Protein AF-A0A3R6K8B6-F1 (afdb_monomer_lite)

Secondary structure (DSSP, 8-state):
-HHHHHHHHTT--TTT----HHHHHTGGGSTTHHHHHHHHHHHHHHTTS-HHHHHHHHHT--SSP-HHHHHHHHHHHHHHHHH-GGGGS-EEEEEE-HHHHT-HHHHTSHHHHHHHTTPEEEEPPHHHHHHHHHHHTT----HHHHHHHHHHHHHTHHHH-----HHHHHHHHHHH-TT--STTHHHHHHHHT---TTEEEEEEEEETTS-HHHHHHHHTSPPSS-EEEEEE-SSSHHHHHHHHHHHHHHHHHHHTT-

Radius of gyration: 17.79 Å; chains: 1; bounding box: 45×42×46 Å

pLDDT: mean 83.81, std 13.08, range [42.38, 98.25]

Foldseek 3Di:
DQLLVLCVVQVHDPVLSDPDPVSLLCLQVDPCSVQSLLSLLVVLLLLQDDPVVSVVLSVPDDPDDDLVNSVVSSLVSLVVVVPDPLLPFQAEEEEADPVQQPDCQQVVVLQVLCVVLRHHYRYDRPLLQSVLQNVLVVHDDPPVSLVSVVVSCVSCCLFFHDDDRSVVLSVVLCVVCVPDHDHSLSVLLVVQQDARNSYQEYEYEYEPPPDVVSVVSSVVHDRPHHYYYAYGDDPVPVVSVVVSNVSSVVSSVVVVVD

Sequence (258 aa):
MVIRALLKQSGADPAQVSLYTPFTEHLFQMEDWQQIWQLIMLGDALLCMEENEQKPAIENITFPLTWEKTKSLLKAWHETWNGNSLKKQKRVFLFGSAMVLNSNDLNRNMADAVRKHGFLPVPMMLSEYLWFWVRESQKEIPQEATKQLTWFRETYRDIWGEKETLEEAFAGLQKAYPEVVGGNIRYLCSLAANVIPGGAGNMLLLPTYANAGSVIEMMKHDSPVPFLHFQAEGNGEADEVERREIWLNLLEKGCCKE

Structure (mmCIF, N/CA/C/O backbone):
data_AF-A0A3R6K8B6-F1
#
_entry.id   AF-A0A3R6K8B6-F1
#
loop_
_atom_site.group_PDB
_atom_site.id
_atom_site.type_symbol
_atom_site.label_atom_id
_atom_site.label_alt_id
_atom_site.label_comp_id
_atom_site.label_asym_id
_atom_site.label_entity_id
_atom_site.label_seq_id
_atom_site.pdbx_PDB_ins_code
_atom_site.Cartn_x
_atom_site.Cartn_y
_atom_site.Cartn_z
_atom_site.occupancy
_atom_site.B_iso_or_equiv
_atom_site.auth_seq_id
_atom_site.auth_comp_id
_atom_site.auth_asym_id
_atom_site.auth_atom_id
_atom_site.pdbx_PDB_model_num
ATOM 1 N N . MET A 1 1 ? -11.307 -2.774 -3.848 1.00 51.81 1 MET A N 1
ATOM 2 C CA . MET A 1 1 ? -12.536 -3.582 -3.609 1.00 51.81 1 MET A CA 1
ATOM 3 C C . MET A 1 1 ? -12.742 -3.936 -2.126 1.00 51.81 1 MET A C 1
ATOM 5 O O . MET A 1 1 ? -13.846 -3.746 -1.632 1.00 51.81 1 MET A O 1
ATOM 9 N N . VAL A 1 2 ? -11.693 -4.346 -1.396 1.00 53.25 2 VAL A N 1
ATOM 10 C CA . VAL A 1 2 ? -11.746 -4.751 0.030 1.00 53.25 2 VAL A CA 1
ATOM 11 C C . VAL A 1 2 ? -12.186 -3.629 0.985 1.00 53.25 2 VAL A C 1
ATOM 13 O O . VAL A 1 2 ? -13.145 -3.806 1.725 1.00 53.25 2 VAL A O 1
ATOM 16 N N . ILE A 1 3 ? -11.585 -2.436 0.916 1.00 54.94 3 ILE A N 1
ATOM 17 C CA . ILE A 1 3 ? -11.909 -1.323 1.836 1.00 54.94 3 ILE A CA 1
ATOM 18 C C . ILE A 1 3 ? -13.365 -0.852 1.689 1.00 54.94 3 ILE A C 1
ATOM 20 O O . ILE A 1 3 ? -14.050 -0.629 2.679 1.00 54.94 3 ILE A O 1
ATOM 24 N N . ARG A 1 4 ? -13.887 -0.777 0.456 1.00 57.12 4 ARG A N 1
ATOM 25 C CA . ARG A 1 4 ? -15.307 -0.458 0.215 1.00 57.12 4 ARG A CA 1
ATOM 26 C C . ARG A 1 4 ? -16.245 -1.542 0.752 1.00 57.12 4 ARG A C 1
ATOM 28 O O . ARG A 1 4 ? -17.316 -1.213 1.249 1.00 57.12 4 ARG A O 1
ATOM 35 N N . ALA A 1 5 ? -15.860 -2.817 0.652 1.00 58.09 5 ALA A N 1
ATOM 36 C CA . ALA A 1 5 ? -16.641 -3.920 1.207 1.00 58.09 5 ALA A CA 1
ATOM 37 C C . ALA A 1 5 ? -16.677 -3.864 2.742 1.00 58.09 5 ALA A C 1
ATOM 39 O O . ALA A 1 5 ? -17.748 -3.999 3.327 1.00 58.09 5 ALA A O 1
ATOM 40 N N . LEU A 1 6 ? -15.536 -3.573 3.370 1.00 59.97 6 LEU A N 1
ATOM 41 C CA . LEU A 1 6 ? -15.422 -3.401 4.816 1.00 59.97 6 LEU A CA 1
ATOM 42 C C . LEU A 1 6 ? -16.241 -2.209 5.335 1.00 59.97 6 LEU A C 1
ATOM 44 O O . LEU A 1 6 ? -16.983 -2.353 6.301 1.00 59.97 6 LEU A O 1
ATOM 48 N N . LEU A 1 7 ? -16.175 -1.061 4.654 1.00 62.94 7 LEU A N 1
ATOM 49 C CA . LEU A 1 7 ? -16.979 0.122 4.992 1.00 62.94 7 LEU A CA 1
ATOM 50 C C . LEU A 1 7 ? -18.485 -0.128 4.814 1.00 62.94 7 LEU A C 1
ATOM 52 O O . LEU A 1 7 ? -19.302 0.327 5.610 1.00 62.94 7 LEU A O 1
ATOM 56 N N . LYS A 1 8 ? -18.877 -0.900 3.794 1.00 63.88 8 LYS A N 1
ATOM 57 C CA . LYS A 1 8 ? -20.279 -1.295 3.603 1.00 63.88 8 LYS A CA 1
ATOM 58 C C . LYS A 1 8 ? -20.765 -2.229 4.718 1.00 63.88 8 LYS A C 1
ATOM 60 O O . LYS A 1 8 ? -21.909 -2.118 5.145 1.00 63.88 8 LYS A O 1
ATOM 65 N N . GLN A 1 9 ? -19.912 -3.140 5.189 1.00 62.97 9 GLN A N 1
ATOM 66 C CA . GLN A 1 9 ? -20.229 -4.044 6.300 1.00 62.97 9 GLN A CA 1
ATOM 67 C C . GLN A 1 9 ? -20.326 -3.322 7.648 1.00 62.97 9 GLN A C 1
ATOM 69 O O . GLN A 1 9 ? -21.131 -3.727 8.483 1.00 62.97 9 GLN A O 1
ATOM 74 N N . SER A 1 10 ? -19.573 -2.237 7.852 1.00 61.31 10 SER A N 1
ATOM 75 C CA . SER A 1 10 ? -19.651 -1.426 9.073 1.00 61.31 10 SER A CA 1
ATOM 76 C C . SER A 1 10 ? -20.888 -0.520 9.142 1.00 61.31 10 SER A C 1
ATOM 78 O O . SER A 1 10 ? -21.066 0.178 10.135 1.00 61.31 10 SER A O 1
ATOM 80 N N . GLY A 1 11 ? -21.736 -0.510 8.105 1.00 59.41 11 GLY A N 1
ATOM 81 C CA . GLY A 1 11 ? -22.936 0.326 8.039 1.00 59.41 11 GLY A CA 1
ATOM 82 C C . GLY A 1 11 ? -22.674 1.788 7.666 1.00 59.41 11 GLY A C 1
ATOM 83 O O . GLY A 1 11 ? -23.555 2.617 7.881 1.00 59.41 11 GLY A O 1
ATOM 84 N N . ALA A 1 12 ? -21.496 2.114 7.116 1.00 59.25 12 ALA A N 1
ATOM 85 C CA . ALA A 1 12 ? -21.200 3.468 6.653 1.00 59.25 12 ALA A CA 1
ATOM 86 C C . ALA A 1 12 ? -22.126 3.863 5.486 1.00 59.25 12 ALA A C 1
ATOM 88 O O . ALA A 1 12 ? -22.411 3.045 4.603 1.00 59.25 12 ALA A O 1
ATOM 89 N N . ASP A 1 13 ? -22.596 5.116 5.479 1.00 57.16 13 ASP A N 1
ATOM 90 C CA . ASP A 1 13 ? -23.517 5.628 4.459 1.00 57.16 13 ASP A CA 1
ATOM 91 C C . ASP A 1 13 ? -22.882 5.504 3.059 1.00 57.16 13 ASP A C 1
ATOM 93 O O . ASP A 1 13 ? -21.814 6.073 2.823 1.00 57.16 13 ASP A O 1
ATOM 97 N N . PRO A 1 14 ? -23.512 4.813 2.091 1.00 51.09 14 PRO A N 1
ATOM 98 C CA . PRO A 1 14 ? -23.013 4.711 0.720 1.00 51.09 14 PRO A CA 1
ATOM 99 C C . PRO A 1 14 ? -22.648 6.057 0.068 1.00 51.09 14 PRO A C 1
ATOM 101 O O . PRO A 1 14 ? -21.740 6.092 -0.765 1.00 51.09 14 PRO A O 1
ATOM 104 N N . ALA A 1 15 ? -23.309 7.158 0.451 1.00 50.66 15 ALA A N 1
ATOM 105 C CA . ALA A 1 15 ? -22.984 8.511 -0.007 1.00 50.66 15 ALA A CA 1
ATOM 106 C C . ALA A 1 15 ? -21.658 9.045 0.576 1.00 50.66 15 ALA A C 1
ATOM 108 O O . ALA A 1 15 ? -20.972 9.832 -0.075 1.00 50.66 15 ALA A O 1
ATOM 109 N N . GLN A 1 16 ? -21.263 8.576 1.761 1.00 47.16 16 GLN A N 1
ATOM 110 C CA . GLN A 1 16 ? -19.979 8.856 2.414 1.00 47.16 16 GLN A CA 1
ATOM 111 C C . GLN A 1 16 ? -18.869 7.886 1.964 1.00 47.16 16 GLN A C 1
ATOM 113 O O . GLN A 1 16 ? -17.694 8.226 1.987 1.00 47.16 16 GLN A O 1
ATOM 118 N N . VAL A 1 17 ? -19.215 6.691 1.468 1.00 48.38 17 VAL A N 1
ATOM 119 C CA . VAL A 1 17 ? -18.266 5.618 1.079 1.00 48.38 17 VAL A CA 1
ATOM 120 C C . VAL A 1 17 ? -17.666 5.815 -0.328 1.00 48.38 17 VAL A C 1
ATOM 122 O O . VAL A 1 17 ? -17.076 4.915 -0.939 1.00 48.38 17 VAL A O 1
ATOM 125 N N . SER A 1 18 ? -17.746 7.030 -0.860 1.00 49.25 18 SER A N 1
ATOM 126 C CA . SER A 1 18 ? -17.024 7.396 -2.069 1.00 49.25 18 SER A CA 1
ATOM 127 C C . SER A 1 18 ? -15.689 8.024 -1.678 1.00 49.25 18 SER A C 1
ATOM 129 O O . SER A 1 18 ? -15.651 9.165 -1.231 1.00 49.25 18 SER A O 1
ATOM 131 N N . LEU A 1 19 ? -14.587 7.281 -1.847 1.00 50.47 19 LEU A N 1
ATOM 132 C CA . LEU A 1 19 ? -13.206 7.783 -1.734 1.00 50.47 19 LEU A CA 1
ATOM 133 C C . LEU A 1 19 ? -12.929 8.838 -2.831 1.00 50.47 19 LEU A C 1
ATOM 135 O O . LEU A 1 19 ? -12.178 8.587 -3.770 1.00 50.47 19 LEU A O 1
ATOM 139 N N . TYR A 1 20 ? -13.593 9.990 -2.754 1.00 50.19 20 TYR A N 1
ATOM 140 C CA . TYR A 1 20 ? -13.286 11.200 -3.506 1.00 50.19 20 TYR A CA 1
ATOM 141 C C . TYR A 1 20 ? -12.414 12.105 -2.633 1.00 50.19 20 TYR A C 1
ATOM 143 O O . TYR A 1 20 ? -12.539 12.122 -1.411 1.00 50.19 20 TYR A O 1
ATOM 151 N N . THR A 1 21 ? -11.543 12.879 -3.272 1.00 51.94 21 THR A N 1
ATOM 152 C CA . THR A 1 21 ? -10.531 13.758 -2.662 1.00 51.94 21 THR A CA 1
ATOM 153 C C . THR A 1 21 ? -11.017 14.626 -1.489 1.00 51.94 21 THR A C 1
ATOM 155 O O . THR A 1 21 ? -10.291 14.712 -0.498 1.00 51.94 21 THR A O 1
ATOM 158 N N . PRO A 1 22 ? -12.236 15.214 -1.505 1.00 51.38 22 PRO A N 1
ATOM 159 C CA . PRO A 1 22 ? -12.733 15.962 -0.353 1.00 51.38 22 PRO A CA 1
ATOM 160 C C . PRO A 1 22 ? -12.916 15.081 0.886 1.00 51.38 22 PRO A C 1
ATOM 162 O O . PRO A 1 22 ? -12.668 15.529 1.994 1.00 51.38 22 PRO A O 1
ATOM 165 N N . PHE A 1 23 ? -13.313 13.820 0.731 1.00 59.41 23 PHE A N 1
ATOM 166 C CA . PHE A 1 23 ? -13.568 12.927 1.859 1.00 59.41 23 PHE A CA 1
ATOM 167 C C . PHE A 1 23 ? -12.272 12.521 2.571 1.00 59.41 23 PHE A C 1
ATOM 169 O O . PHE A 1 23 ? -12.185 12.558 3.795 1.00 59.41 23 PHE A O 1
ATOM 176 N N . THR A 1 24 ? -11.225 12.203 1.808 1.00 69.50 24 THR A N 1
ATOM 177 C CA . THR A 1 24 ? -9.944 11.736 2.359 1.00 69.50 24 THR A CA 1
ATOM 178 C C . THR A 1 24 ? -9.199 12.807 3.149 1.00 69.50 24 THR A C 1
ATOM 180 O O . THR A 1 24 ? -8.511 12.483 4.110 1.00 69.50 24 THR A O 1
ATOM 183 N N . GLU A 1 25 ? -9.358 14.085 2.796 1.00 74.06 25 GLU A N 1
ATOM 184 C CA . GLU A 1 25 ? -8.759 15.181 3.563 1.00 74.06 25 GLU A CA 1
ATOM 185 C C . GLU A 1 25 ? -9.469 15.468 4.885 1.00 74.06 25 GLU A C 1
ATOM 187 O O . GLU A 1 25 ? -8.848 15.972 5.816 1.00 74.06 25 GLU A O 1
ATOM 192 N N . HIS A 1 26 ? -10.775 15.213 4.953 1.00 81.31 26 HIS A N 1
ATOM 193 C CA . HIS A 1 26 ? -11.583 15.458 6.148 1.00 81.31 26 HIS A CA 1
ATOM 194 C C . HIS A 1 26 ? -11.783 14.184 6.976 1.00 81.31 26 HIS A C 1
ATOM 196 O O . HIS A 1 26 ? -12.569 14.203 7.917 1.00 81.31 26 HIS A O 1
ATOM 202 N N . LEU A 1 27 ? -11.052 13.105 6.665 1.00 85.62 27 LEU A N 1
ATOM 203 C CA . LEU A 1 27 ? -11.165 11.803 7.324 1.00 85.62 27 LEU A CA 1
ATOM 204 C C . LEU A 1 27 ? -11.224 11.930 8.851 1.00 85.62 27 LEU A C 1
ATOM 206 O O . LEU A 1 27 ? -12.128 11.394 9.478 1.00 85.62 27 LEU A O 1
ATOM 210 N N . PHE A 1 28 ? -10.292 12.675 9.448 1.00 89.56 28 PHE A N 1
ATOM 211 C CA . PHE A 1 28 ? -10.202 12.808 10.905 1.00 89.56 28 PHE A CA 1
ATOM 212 C C . PHE A 1 28 ? -11.183 13.810 11.527 1.00 89.56 28 PHE A C 1
ATOM 214 O O . PHE A 1 28 ? -11.213 13.953 12.746 1.00 89.56 28 PHE A O 1
ATOM 221 N N . GLN A 1 29 ? -11.980 14.500 10.712 1.00 86.69 29 GLN A N 1
ATOM 222 C CA . GLN A 1 29 ? -13.046 15.394 11.174 1.00 86.69 29 GLN A CA 1
ATOM 223 C C . GLN A 1 29 ? -14.406 14.686 11.243 1.00 86.69 29 GLN A C 1
ATOM 225 O O . GLN A 1 29 ? -15.371 15.258 11.743 1.00 86.69 29 GLN A O 1
ATOM 230 N N . MET A 1 30 ? -14.495 13.457 10.733 1.00 85.25 30 MET A N 1
ATOM 231 C CA . MET A 1 30 ? -15.714 12.654 10.760 1.00 85.25 30 MET A CA 1
ATOM 232 C C . MET A 1 30 ? -15.985 12.088 12.153 1.00 85.25 30 MET A C 1
ATOM 234 O O . MET A 1 30 ? -15.052 11.752 12.878 1.00 85.25 30 MET A O 1
ATOM 238 N N . GLU A 1 31 ? -17.255 11.908 12.517 1.00 85.69 31 GLU A N 1
ATOM 239 C CA . GLU A 1 31 ? -17.627 11.336 13.822 1.00 85.69 31 GLU A CA 1
ATOM 240 C C . GLU A 1 31 ? -17.109 9.899 14.007 1.00 85.69 31 GLU A C 1
ATOM 242 O O . GLU A 1 31 ? -16.676 9.519 15.094 1.00 85.69 31 GLU A O 1
ATOM 247 N N . ASP A 1 32 ? -17.093 9.106 12.936 1.00 86.50 32 ASP A N 1
ATOM 248 C CA . ASP A 1 32 ? -16.696 7.698 12.914 1.00 86.50 32 ASP A CA 1
ATOM 249 C C . ASP A 1 32 ? -15.264 7.473 12.397 1.00 86.50 32 ASP A C 1
ATOM 251 O O . ASP A 1 32 ? -14.890 6.340 12.069 1.00 86.50 32 ASP A O 1
ATOM 255 N N . TRP A 1 33 ? -14.420 8.516 12.382 1.00 90.25 33 TRP A N 1
ATOM 256 C CA . TRP A 1 33 ? -13.065 8.455 11.816 1.00 90.25 33 TRP A CA 1
ATOM 257 C C . TRP A 1 33 ? -12.239 7.281 12.349 1.00 90.25 33 TRP A C 1
ATOM 259 O O . TRP A 1 33 ? -11.466 6.683 11.606 1.00 90.25 33 TRP A O 1
ATOM 269 N N . GLN A 1 34 ? -12.409 6.912 13.626 1.00 93.50 34 GLN A N 1
ATOM 270 C CA . GLN A 1 34 ? -11.683 5.798 14.239 1.00 93.50 34 GLN A CA 1
ATOM 271 C C . GLN A 1 34 ? -12.023 4.456 13.589 1.00 93.50 34 GLN A C 1
ATOM 273 O O . GLN A 1 34 ? -11.128 3.628 13.424 1.00 93.50 34 GLN A O 1
ATOM 278 N N . GLN A 1 35 ? -13.293 4.231 13.233 1.00 92.06 35 GLN A N 1
ATOM 279 C CA . GLN A 1 35 ? -13.718 3.012 12.541 1.00 92.06 35 GLN A CA 1
ATOM 280 C C . GLN A 1 35 ? -13.095 2.968 11.149 1.00 92.06 35 GLN A C 1
ATOM 282 O O . GLN A 1 35 ? -12.468 1.976 10.788 1.00 92.06 35 GLN A O 1
ATOM 287 N N . ILE A 1 36 ? -13.210 4.067 10.399 1.00 90.31 36 ILE A N 1
ATOM 288 C CA . ILE A 1 36 ? -12.692 4.172 9.031 1.00 90.31 36 ILE A CA 1
ATOM 289 C C . ILE A 1 36 ? -11.167 4.001 9.022 1.00 90.31 36 ILE A C 1
ATOM 291 O O . ILE A 1 36 ? -10.635 3.226 8.231 1.00 90.31 36 ILE A O 1
ATOM 295 N N . TRP A 1 37 ? -10.458 4.664 9.937 1.00 94.38 37 TRP A N 1
ATOM 296 C CA . TRP A 1 37 ? -9.002 4.589 10.059 1.00 94.38 37 TRP A CA 1
ATOM 297 C C . TRP A 1 37 ? -8.507 3.175 10.366 1.00 94.38 37 TRP A C 1
ATOM 299 O O . TRP A 1 37 ? -7.586 2.675 9.719 1.00 94.38 37 TRP A O 1
ATOM 309 N N . GLN A 1 38 ? -9.161 2.492 11.306 1.00 95.25 38 GLN A N 1
ATOM 310 C CA . GLN A 1 38 ? -8.846 1.104 11.636 1.00 95.25 38 GLN A CA 1
ATOM 311 C C . GLN A 1 38 ? -9.154 0.156 10.473 1.00 95.25 38 GLN A C 1
ATOM 313 O O . GLN A 1 38 ? -8.356 -0.734 10.186 1.00 95.25 38 GLN A O 1
ATOM 318 N N . LEU A 1 39 ? -10.252 0.381 9.748 1.00 92.94 39 LEU A N 1
ATOM 319 C CA . LEU A 1 39 ? -10.589 -0.373 8.541 1.00 92.94 39 LEU A CA 1
ATOM 320 C C . LEU A 1 39 ? -9.574 -0.188 7.413 1.00 92.94 39 LEU A C 1
ATOM 322 O O . LEU A 1 39 ? -9.293 -1.147 6.697 1.00 92.94 39 LEU A O 1
A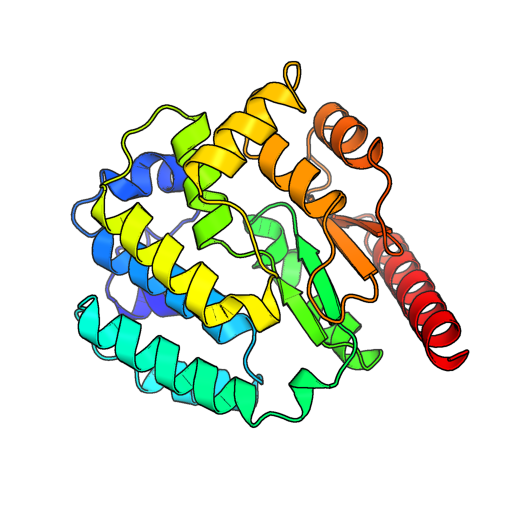TOM 326 N N . ILE A 1 40 ? -9.009 1.010 7.258 1.00 92.38 40 ILE A N 1
ATOM 327 C CA . ILE A 1 40 ? -7.946 1.263 6.280 1.00 92.38 40 ILE A CA 1
ATOM 328 C C . ILE A 1 40 ? -6.703 0.433 6.624 1.00 92.38 40 ILE A C 1
ATOM 330 O O . ILE A 1 40 ? -6.191 -0.252 5.745 1.00 92.38 40 ILE A O 1
ATOM 334 N N . MET A 1 41 ? -6.264 0.417 7.890 1.00 95.81 41 MET A N 1
ATOM 335 C CA . MET A 1 41 ? -5.114 -0.403 8.314 1.00 95.81 41 MET A CA 1
ATOM 336 C C . MET A 1 41 ? -5.376 -1.909 8.160 1.00 95.81 41 MET A C 1
ATOM 338 O O . MET A 1 41 ? -4.496 -2.645 7.718 1.00 95.81 41 MET A O 1
ATOM 342 N N . LEU A 1 42 ? -6.592 -2.379 8.471 1.00 95.44 42 LEU A N 1
ATOM 343 C CA . LEU A 1 42 ? -6.985 -3.766 8.196 1.00 95.44 42 LEU A CA 1
ATOM 344 C C . LEU A 1 42 ? -6.954 -4.059 6.689 1.00 95.44 42 LEU A C 1
ATOM 346 O O . LEU A 1 42 ? -6.480 -5.114 6.282 1.00 95.44 42 LEU A O 1
ATOM 350 N N . GLY A 1 43 ? -7.410 -3.120 5.859 1.00 92.31 43 GLY A N 1
ATOM 351 C CA . GLY A 1 43 ? -7.327 -3.214 4.404 1.00 92.31 43 GLY A CA 1
ATOM 352 C C . GLY A 1 43 ? -5.889 -3.324 3.897 1.00 92.31 43 GLY A C 1
ATOM 353 O O . GLY A 1 43 ? -5.614 -4.197 3.079 1.00 92.31 43 GLY A O 1
ATOM 354 N N . ASP A 1 44 ? -4.979 -2.491 4.409 1.00 93.50 44 ASP A N 1
ATOM 355 C CA . ASP A 1 44 ? -3.553 -2.536 4.061 1.00 93.50 44 ASP A CA 1
ATOM 356 C C . ASP A 1 44 ? -2.945 -3.910 4.382 1.00 93.50 44 ASP A C 1
ATOM 358 O O . ASP A 1 44 ? -2.272 -4.497 3.537 1.00 93.50 44 ASP A O 1
ATOM 362 N N . ALA A 1 45 ? -3.232 -4.462 5.565 1.00 93.50 45 ALA A N 1
ATOM 363 C CA . ALA A 1 45 ? -2.756 -5.788 5.958 1.00 93.50 45 ALA A CA 1
ATOM 364 C C . ALA A 1 45 ? -3.365 -6.923 5.117 1.00 93.50 45 ALA A C 1
ATOM 366 O O . ALA A 1 45 ? -2.645 -7.827 4.692 1.00 93.50 45 ALA A O 1
ATOM 367 N N . LEU A 1 46 ? -4.674 -6.869 4.837 1.00 90.88 46 LEU A N 1
ATOM 368 C CA . LEU A 1 46 ? -5.374 -7.880 4.034 1.00 90.88 46 LEU A CA 1
ATOM 369 C C . LEU A 1 46 ? -4.797 -8.000 2.625 1.00 90.88 46 LEU A C 1
ATOM 371 O O . LEU A 1 46 ? -4.697 -9.106 2.101 1.00 90.88 46 LEU A O 1
ATOM 375 N N . LEU A 1 47 ? -4.395 -6.885 2.010 1.00 86.44 47 LEU A N 1
ATOM 376 C CA . LEU A 1 47 ? -3.835 -6.895 0.657 1.00 86.44 47 LEU A CA 1
ATOM 377 C C . LEU A 1 47 ? -2.484 -7.623 0.558 1.00 86.44 47 LEU A C 1
ATOM 379 O O . LEU A 1 47 ? -2.071 -7.971 -0.548 1.00 86.44 47 LEU A O 1
ATOM 383 N N . CYS A 1 48 ? -1.818 -7.879 1.686 1.00 80.88 48 CYS A N 1
ATOM 384 C CA . CYS A 1 48 ? -0.592 -8.675 1.758 1.00 80.88 48 CYS A CA 1
ATOM 385 C C . CYS A 1 48 ? -0.842 -10.169 2.014 1.00 80.88 48 CYS A C 1
ATOM 387 O O . CYS A 1 48 ? 0.099 -10.958 1.943 1.00 80.88 48 CYS A O 1
ATOM 389 N N . MET A 1 49 ? -2.080 -10.559 2.323 1.00 84.56 49 MET A N 1
ATOM 390 C CA . MET A 1 49 ? -2.461 -11.954 2.549 1.00 84.56 49 MET A CA 1
ATOM 391 C C . MET A 1 49 ? -2.791 -12.664 1.234 1.00 84.56 49 MET A C 1
ATOM 393 O O . MET A 1 49 ? -3.161 -12.027 0.239 1.00 84.56 49 MET A O 1
ATOM 397 N N . GLU A 1 50 ? -2.719 -13.995 1.249 1.00 81.94 50 GLU A N 1
ATOM 398 C CA . GLU A 1 50 ? -3.175 -14.817 0.128 1.00 81.94 50 GLU A CA 1
ATOM 399 C C . GLU A 1 50 ? -4.679 -14.634 -0.110 1.00 81.94 50 GLU A C 1
ATOM 401 O O . GLU A 1 50 ? -5.467 -14.447 0.820 1.00 81.94 50 GLU A O 1
ATOM 406 N N . GLU A 1 51 ? -5.108 -14.713 -1.369 1.00 79.25 51 GLU A N 1
ATOM 407 C CA . GLU A 1 51 ? -6.504 -14.448 -1.747 1.00 79.25 51 GLU A CA 1
ATOM 408 C C . GLU A 1 51 ? -7.497 -15.398 -1.049 1.00 79.25 51 GLU A C 1
ATOM 410 O O . GLU A 1 51 ? -8.580 -14.984 -0.626 1.00 79.25 51 GLU A O 1
ATOM 415 N N . ASN A 1 52 ? -7.108 -16.661 -0.852 1.00 83.44 52 ASN A N 1
ATOM 416 C CA . ASN A 1 52 ? -7.910 -17.652 -0.132 1.00 83.44 52 ASN A CA 1
ATOM 417 C C . ASN A 1 52 ? -8.006 -17.381 1.384 1.00 83.44 52 ASN A C 1
ATOM 419 O O . ASN A 1 52 ? -8.937 -17.875 2.021 1.00 83.44 52 ASN A O 1
ATOM 423 N N . GLU A 1 53 ? -7.093 -16.593 1.956 1.00 85.50 53 GLU A N 1
ATOM 424 C CA . GLU A 1 53 ? -7.088 -16.205 3.373 1.00 85.50 53 GLU A CA 1
ATOM 425 C C . GLU A 1 53 ? -7.849 -14.892 3.620 1.00 85.50 53 GLU A C 1
ATOM 427 O O . GLU A 1 53 ? -8.417 -14.697 4.697 1.00 85.50 53 GLU A O 1
ATOM 432 N N . GLN A 1 54 ? -7.924 -14.008 2.618 1.00 86.75 54 GLN A N 1
ATOM 433 C CA . GLN A 1 54 ? -8.578 -12.700 2.742 1.00 86.75 54 GLN A CA 1
ATOM 434 C C . GLN A 1 54 ? -10.071 -12.808 3.068 1.00 86.75 54 GLN A C 1
ATOM 436 O O . GLN A 1 54 ? -10.573 -12.087 3.930 1.00 86.75 54 GLN A O 1
ATOM 441 N N . LYS A 1 55 ? -10.806 -13.704 2.398 1.00 86.62 55 LYS A N 1
ATOM 442 C CA . LYS A 1 55 ? -12.259 -13.820 2.600 1.00 86.62 55 LYS A CA 1
ATOM 443 C C . LYS A 1 55 ? -12.621 -14.281 4.025 1.00 86.62 55 LYS A C 1
ATOM 445 O O . LYS A 1 55 ? -13.388 -13.566 4.671 1.00 86.62 55 LYS A O 1
ATOM 450 N N . PRO A 1 56 ? -12.055 -15.383 4.560 1.00 87.50 56 PRO A N 1
ATOM 451 C CA . PRO A 1 56 ? -12.259 -15.754 5.961 1.00 87.50 56 PRO A CA 1
ATOM 452 C C . PRO A 1 56 ? -11.822 -14.659 6.944 1.00 87.50 56 PRO A C 1
ATOM 454 O O . PRO A 1 56 ? -12.478 -14.442 7.961 1.00 87.50 56 PRO A O 1
ATOM 457 N N . ALA A 1 57 ? -10.731 -13.944 6.648 1.00 88.75 57 ALA A N 1
ATOM 458 C CA . ALA A 1 57 ? -10.253 -12.855 7.494 1.00 88.75 57 ALA A CA 1
ATOM 459 C C . ALA A 1 57 ? -11.273 -11.706 7.592 1.00 88.75 57 ALA A C 1
ATOM 461 O O . ALA A 1 57 ? -11.519 -11.216 8.693 1.00 88.75 57 ALA A O 1
ATOM 462 N N . ILE A 1 58 ? -11.912 -11.332 6.477 1.00 87.62 58 ILE A N 1
ATOM 463 C CA . ILE A 1 58 ? -12.984 -10.324 6.437 1.00 87.62 58 ILE A CA 1
ATOM 464 C C . ILE A 1 58 ? -14.215 -10.789 7.229 1.00 87.62 58 ILE A C 1
ATOM 466 O O . ILE A 1 58 ? -14.759 -10.021 8.018 1.00 87.62 58 ILE A O 1
ATOM 470 N N . GLU A 1 59 ? -14.648 -12.039 7.046 1.00 87.25 59 GLU A N 1
ATOM 471 C CA . GLU A 1 59 ? -15.839 -12.596 7.713 1.00 87.25 59 GLU A CA 1
ATOM 472 C C . GLU A 1 59 ? -15.700 -12.646 9.246 1.00 87.25 59 GLU A C 1
ATOM 474 O O . GLU A 1 59 ? -16.698 -12.567 9.961 1.00 87.25 59 GLU A O 1
ATOM 479 N N . ASN A 1 60 ? -14.469 -12.712 9.758 1.00 87.00 60 ASN A N 1
ATOM 480 C CA . ASN A 1 60 ? -14.173 -12.739 11.191 1.00 87.00 60 ASN A CA 1
ATOM 481 C C . ASN A 1 60 ? -14.115 -11.347 11.852 1.00 87.00 60 ASN A C 1
ATOM 483 O O . ASN A 1 60 ? -13.899 -11.249 13.063 1.00 87.00 60 ASN A O 1
ATOM 487 N N . ILE A 1 61 ? -14.294 -10.260 11.096 1.00 89.94 61 ILE A N 1
ATOM 488 C CA . ILE A 1 61 ? -14.276 -8.903 11.652 1.00 89.94 61 ILE A CA 1
ATOM 489 C C . ILE A 1 61 ? -15.597 -8.622 12.375 1.00 89.94 61 ILE A C 1
ATOM 491 O O . ILE A 1 61 ? -16.674 -8.632 11.785 1.00 89.94 61 ILE A O 1
ATOM 495 N N . THR A 1 62 ? -15.512 -8.306 13.669 1.00 89.88 62 THR A N 1
ATOM 496 C CA . THR A 1 62 ? -16.678 -7.934 14.486 1.00 89.88 62 THR A CA 1
ATOM 497 C C . THR A 1 62 ? -16.724 -6.432 14.753 1.00 89.88 62 THR A C 1
ATOM 499 O O . THR A 1 62 ? -15.767 -5.877 15.302 1.00 89.88 62 THR A O 1
ATOM 502 N N . PHE A 1 63 ? -17.860 -5.799 14.461 1.00 88.50 63 PHE A N 1
ATOM 503 C CA . PHE A 1 63 ? -18.102 -4.374 14.707 1.00 88.50 63 PHE A CA 1
ATOM 504 C C . PHE A 1 63 ? -18.853 -4.119 16.037 1.00 88.50 63 PHE A C 1
ATOM 506 O O . PHE 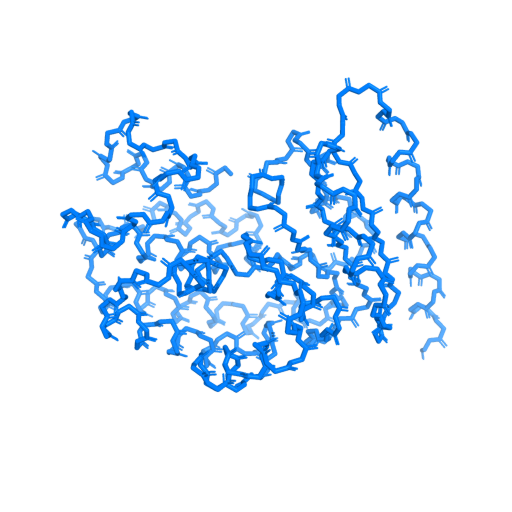A 1 63 ? -19.573 -5.003 16.506 1.00 88.50 63 PHE A O 1
ATOM 513 N N . PRO A 1 64 ? -18.704 -2.933 16.665 1.00 90.75 64 PRO A N 1
ATOM 514 C CA . PRO A 1 64 ? -17.761 -1.877 16.301 1.00 90.75 64 PRO A CA 1
ATOM 515 C C . PRO A 1 64 ? -16.314 -2.289 16.602 1.00 90.75 64 PRO A C 1
ATOM 517 O O . PRO A 1 64 ? -16.039 -3.069 17.529 1.00 90.75 64 PRO A O 1
ATOM 520 N N . LEU A 1 65 ? -15.389 -1.749 15.808 1.00 92.06 65 LEU A N 1
ATOM 521 C CA . LEU A 1 65 ? -13.960 -1.909 16.030 1.00 92.06 65 LEU A CA 1
ATOM 522 C C . LEU A 1 65 ? -13.530 -1.111 17.257 1.00 92.06 65 LEU A C 1
ATOM 524 O O . LEU A 1 65 ? -13.978 0.008 17.497 1.00 92.06 65 LEU A O 1
ATOM 528 N N . THR A 1 66 ? -12.623 -1.685 18.027 1.00 94.81 66 THR A N 1
ATOM 529 C CA . THR A 1 66 ? -11.826 -0.949 19.006 1.00 94.81 66 THR A CA 1
ATOM 530 C C . THR A 1 66 ? -10.370 -1.147 18.637 1.00 94.81 66 THR A C 1
ATOM 532 O O . THR A 1 66 ? -10.029 -2.157 18.015 1.00 94.81 66 THR A O 1
ATOM 535 N N . TRP A 1 67 ? -9.500 -0.227 19.055 1.00 96.50 67 TRP A N 1
ATOM 536 C CA . TRP A 1 67 ? -8.086 -0.349 18.718 1.00 96.50 67 TRP A CA 1
ATOM 537 C C . TRP A 1 67 ? -7.494 -1.692 19.166 1.00 96.50 67 TRP A C 1
ATOM 539 O O . TRP A 1 67 ? -6.813 -2.339 18.383 1.00 96.50 67 TRP A O 1
ATOM 549 N N . GLU A 1 68 ? -7.832 -2.183 20.361 1.00 96.38 68 GLU A N 1
ATOM 550 C CA . GLU A 1 68 ? -7.345 -3.486 20.839 1.00 96.38 68 GLU A CA 1
ATOM 551 C C . GLU A 1 68 ? -7.847 -4.673 19.997 1.00 96.38 68 GLU A C 1
ATOM 553 O O . GLU A 1 68 ? -7.081 -5.606 19.736 1.00 96.38 68 GLU A O 1
ATOM 558 N N . LYS A 1 69 ? -9.097 -4.638 19.506 1.00 95.56 69 LYS A N 1
ATOM 559 C CA . LYS A 1 69 ? -9.605 -5.656 18.566 1.00 95.56 69 LYS A CA 1
ATOM 560 C C . LYS A 1 69 ? -8.844 -5.598 17.242 1.00 95.56 69 LYS A C 1
ATOM 562 O O . LYS A 1 69 ? -8.358 -6.624 16.775 1.00 95.56 69 LYS A O 1
ATOM 567 N N . THR A 1 70 ? -8.693 -4.404 16.674 1.00 96.56 70 THR A N 1
ATOM 568 C CA . THR A 1 70 ? -7.969 -4.169 15.416 1.00 96.56 70 THR A CA 1
ATOM 569 C C . THR A 1 70 ? -6.517 -4.618 15.525 1.00 96.56 70 THR A C 1
ATOM 571 O O . THR A 1 70 ? -6.040 -5.391 14.702 1.00 96.56 70 THR A O 1
ATOM 574 N N . LYS A 1 71 ? -5.827 -4.218 16.592 1.00 97.38 71 LYS A N 1
ATOM 575 C CA . LYS A 1 71 ? -4.451 -4.613 16.898 1.00 97.38 71 LYS A CA 1
ATOM 576 C C . LYS A 1 71 ? -4.302 -6.127 17.039 1.00 97.38 71 LYS A C 1
ATOM 578 O O . LYS A 1 71 ? -3.323 -6.685 16.551 1.00 97.38 71 LYS A O 1
ATOM 583 N N . SER A 1 72 ? -5.265 -6.796 17.673 1.00 96.06 72 SER A N 1
ATOM 584 C CA . SER A 1 72 ? -5.259 -8.259 17.806 1.00 96.06 72 SER A CA 1
ATOM 585 C C . SER A 1 72 ? -5.416 -8.958 16.453 1.00 96.06 72 SER A C 1
ATOM 587 O O . SER A 1 72 ? -4.655 -9.879 16.165 1.00 96.06 72 SER A O 1
ATOM 589 N N . LEU A 1 73 ? -6.333 -8.486 15.599 1.00 95.94 73 LEU A N 1
ATOM 590 C CA . LEU A 1 73 ? -6.496 -8.993 14.230 1.00 95.94 73 LEU A CA 1
ATOM 591 C C . LEU A 1 73 ? -5.220 -8.789 13.403 1.00 95.94 73 LEU A C 1
ATOM 593 O O . LEU A 1 73 ? -4.703 -9.738 12.821 1.00 95.94 73 LEU A O 1
ATOM 597 N N . LEU A 1 74 ? -4.662 -7.574 13.424 1.00 96.50 74 LEU A N 1
ATOM 598 C CA . LEU A 1 74 ? -3.438 -7.227 12.701 1.00 96.50 74 LEU A CA 1
ATOM 599 C C . LEU A 1 74 ? -2.244 -8.085 13.129 1.00 96.50 74 LEU A C 1
ATOM 601 O O . LEU A 1 74 ? -1.452 -8.477 12.276 1.00 96.50 74 LEU A O 1
ATOM 605 N N . LYS A 1 75 ? -2.112 -8.400 14.423 1.00 95.62 75 LYS A N 1
ATOM 606 C CA . LYS A 1 75 ? -1.075 -9.323 14.909 1.00 95.62 75 LYS A CA 1
ATOM 607 C C . LYS A 1 75 ? -1.288 -10.744 14.398 1.00 95.62 75 LYS A C 1
ATOM 609 O O . LYS A 1 75 ? -0.348 -11.331 13.880 1.00 95.62 75 LYS A O 1
ATOM 614 N N . ALA A 1 76 ? -2.507 -11.272 14.494 1.00 93.31 76 ALA A N 1
ATOM 615 C CA . ALA A 1 76 ? -2.812 -12.626 14.034 1.00 93.31 76 ALA A CA 1
ATOM 616 C C . ALA A 1 76 ? -2.561 -12.795 12.522 1.00 93.31 76 ALA A C 1
ATOM 618 O O . ALA A 1 76 ? -2.002 -13.801 12.077 1.00 93.31 76 ALA A O 1
ATOM 619 N N . TRP A 1 77 ? -2.919 -11.790 11.720 1.00 93.44 77 TRP A N 1
ATOM 620 C CA . TRP A 1 77 ? -2.642 -11.789 10.281 1.00 93.44 77 TRP A CA 1
ATOM 621 C C . TRP A 1 77 ? -1.144 -11.675 9.982 1.00 93.44 77 TRP A C 1
ATOM 623 O O . TRP A 1 77 ? -0.641 -12.382 9.111 1.00 93.44 77 TRP A O 1
ATOM 633 N N . HIS A 1 78 ? -0.401 -10.874 10.753 1.00 92.69 78 HIS A N 1
ATOM 634 C CA . HIS A 1 78 ? 1.058 -10.790 10.623 1.00 92.69 78 HIS A CA 1
ATOM 635 C C . HIS A 1 78 ? 1.768 -12.097 11.010 1.00 92.69 78 HIS A C 1
ATOM 637 O O . HIS A 1 78 ? 2.717 -12.513 10.350 1.00 92.69 78 HIS A O 1
ATOM 643 N N . GLU A 1 79 ? 1.296 -12.794 12.043 1.00 89.62 79 GLU A N 1
ATOM 644 C CA . GLU A 1 79 ? 1.803 -14.119 12.425 1.00 89.62 79 GLU A CA 1
ATOM 645 C C . GLU A 1 79 ? 1.572 -15.155 11.320 1.00 89.62 79 GLU A C 1
ATOM 647 O O . GLU A 1 79 ? 2.479 -15.926 10.999 1.00 89.62 79 GLU A O 1
ATOM 652 N N . THR A 1 80 ? 0.401 -15.115 10.679 1.00 86.25 80 THR A N 1
ATOM 653 C CA . THR A 1 80 ? 0.091 -15.952 9.509 1.00 86.25 80 THR A CA 1
ATOM 654 C C . THR A 1 80 ? 1.056 -15.649 8.360 1.00 86.25 80 THR A C 1
ATOM 656 O O . THR A 1 80 ? 1.678 -16.558 7.810 1.00 86.25 80 THR A O 1
ATOM 659 N N . TRP A 1 81 ? 1.278 -14.363 8.071 1.00 82.44 81 TRP A N 1
ATOM 660 C CA . TRP A 1 81 ? 2.269 -13.901 7.098 1.00 82.44 81 TRP A CA 1
ATOM 661 C C . TRP A 1 81 ? 3.694 -14.398 7.409 1.00 82.44 81 TRP A C 1
ATOM 663 O O . TRP A 1 81 ? 4.415 -14.826 6.507 1.00 82.44 81 TRP A O 1
ATOM 673 N N . ASN A 1 82 ? 4.107 -14.416 8.679 1.00 77.50 82 ASN A N 1
ATOM 674 C CA . ASN A 1 82 ? 5.439 -14.884 9.078 1.00 77.50 82 ASN A CA 1
ATOM 675 C C . ASN A 1 82 ? 5.682 -16.369 8.780 1.00 77.50 82 ASN A C 1
ATOM 677 O O . ASN A 1 82 ? 6.825 -16.752 8.522 1.00 77.50 82 ASN A O 1
ATOM 681 N N . GLY A 1 83 ? 4.631 -17.190 8.806 1.00 73.56 83 GLY A N 1
ATOM 682 C CA . GLY A 1 83 ? 4.687 -18.602 8.426 1.00 73.56 83 GLY A CA 1
ATOM 683 C C . GLY A 1 83 ? 4.514 -18.855 6.926 1.00 73.56 83 GLY A C 1
ATOM 684 O O . GLY A 1 83 ? 4.673 -19.993 6.483 1.00 73.56 83 GLY A O 1
ATOM 685 N N . ASN A 1 84 ? 4.189 -17.826 6.140 1.00 78.88 84 ASN A N 1
ATOM 686 C CA . ASN A 1 84 ? 3.767 -17.983 4.756 1.00 78.88 84 ASN A CA 1
ATOM 687 C C . ASN A 1 84 ? 4.966 -18.149 3.798 1.00 78.88 84 ASN A C 1
ATOM 689 O O . ASN A 1 84 ? 5.960 -17.418 3.854 1.00 78.88 84 ASN A O 1
ATOM 693 N N . SER A 1 85 ? 4.861 -19.098 2.861 1.00 76.19 85 SER A N 1
ATOM 694 C CA . SER A 1 85 ? 5.833 -19.296 1.779 1.00 76.19 85 SER A CA 1
ATOM 695 C C . SER A 1 85 ? 6.039 -18.058 0.902 1.00 76.19 85 SER A C 1
ATOM 697 O O . SER A 1 85 ? 7.149 -17.863 0.399 1.00 76.19 85 SER A O 1
ATOM 699 N N . LEU A 1 86 ? 5.024 -17.195 0.768 1.00 77.62 86 LEU A N 1
ATOM 700 C CA . LEU A 1 86 ? 5.098 -15.920 0.049 1.00 77.62 86 LEU A CA 1
ATOM 701 C C . LEU A 1 86 ? 6.213 -15.009 0.555 1.00 77.62 86 LEU A C 1
ATOM 703 O O . LEU A 1 86 ? 6.790 -14.255 -0.223 1.00 77.62 86 LEU A O 1
ATOM 707 N N . LYS A 1 87 ? 6.574 -15.098 1.841 1.00 81.50 87 LYS A N 1
ATOM 708 C CA . LYS A 1 87 ? 7.617 -14.253 2.433 1.00 81.50 87 LYS A CA 1
ATOM 709 C C . LYS A 1 87 ? 8.977 -14.413 1.742 1.00 81.50 87 LYS A C 1
ATOM 711 O O . LYS A 1 87 ? 9.787 -13.488 1.789 1.00 81.50 87 LYS A O 1
ATOM 716 N N . LYS A 1 88 ? 9.215 -15.566 1.101 1.00 83.81 88 LYS A N 1
ATOM 717 C CA . LYS A 1 88 ? 10.437 -15.878 0.340 1.00 83.81 88 LYS A CA 1
ATOM 718 C C . LYS A 1 88 ? 10.394 -15.395 -1.111 1.00 83.81 88 LYS A C 1
ATOM 720 O O . LYS A 1 88 ? 11.438 -15.381 -1.756 1.00 83.81 88 LYS A O 1
ATOM 725 N N . GLN A 1 89 ? 9.220 -15.049 -1.639 1.00 89.25 89 GLN A N 1
ATOM 726 C CA . GLN A 1 89 ? 9.101 -14.567 -3.010 1.00 89.25 89 GLN A CA 1
ATOM 727 C C . GLN A 1 89 ? 9.689 -13.160 -3.131 1.00 89.25 89 GLN A C 1
ATOM 729 O O . GLN A 1 89 ? 9.524 -12.314 -2.246 1.00 89.25 89 GLN A O 1
ATOM 734 N N . LYS A 1 90 ? 10.362 -12.909 -4.259 1.00 94.06 90 LYS A N 1
ATOM 735 C CA . LYS A 1 90 ? 10.737 -11.553 -4.664 1.00 94.06 90 LYS A CA 1
ATOM 736 C C . LYS A 1 90 ? 9.462 -10.730 -4.881 1.00 94.06 90 LYS A C 1
ATOM 738 O O . LYS A 1 90 ? 8.423 -11.262 -5.276 1.00 94.06 90 LYS A O 1
ATOM 743 N N . ARG A 1 91 ? 9.528 -9.434 -4.590 1.00 94.38 91 ARG A N 1
ATOM 744 C CA . ARG A 1 91 ? 8.348 -8.567 -4.479 1.00 94.38 91 ARG A CA 1
ATOM 745 C C . ARG A 1 91 ? 8.351 -7.485 -5.544 1.00 94.38 91 ARG A C 1
ATOM 747 O O . ARG A 1 91 ? 9.403 -6.930 -5.850 1.00 94.38 91 ARG A O 1
ATOM 754 N N . VAL A 1 92 ? 7.177 -7.143 -6.057 1.00 95.38 92 VAL A N 1
ATOM 755 C CA . VAL A 1 92 ? 6.989 -5.945 -6.882 1.00 95.38 92 VAL A CA 1
ATOM 756 C C . VAL A 1 92 ? 6.162 -4.947 -6.087 1.00 95.38 92 VAL A C 1
ATOM 758 O O . VAL A 1 92 ? 5.031 -5.240 -5.695 1.00 95.38 92 VAL A O 1
ATOM 761 N N . PHE A 1 93 ? 6.737 -3.775 -5.831 1.00 95.44 93 PHE A N 1
ATOM 762 C CA . PHE A 1 93 ? 6.077 -2.720 -5.077 1.00 95.44 93 PHE A CA 1
ATOM 763 C C . PHE A 1 93 ? 5.173 -1.891 -5.993 1.00 95.44 93 PHE A C 1
ATOM 765 O O . PHE A 1 93 ? 5.628 -1.361 -7.003 1.00 95.44 93 PHE A O 1
ATOM 772 N N . LEU A 1 94 ? 3.893 -1.778 -5.646 1.00 94.12 94 LEU A N 1
ATOM 773 C CA . LEU A 1 94 ? 2.871 -1.073 -6.418 1.00 94.12 94 LEU A CA 1
ATOM 774 C C . LEU A 1 94 ? 2.456 0.194 -5.669 1.00 94.12 94 LEU A C 1
ATOM 776 O O . LEU A 1 94 ? 1.938 0.119 -4.558 1.00 94.12 94 LEU A O 1
ATOM 780 N N . PHE A 1 95 ? 2.630 1.367 -6.262 1.00 92.38 95 PHE A N 1
ATOM 781 C CA . PHE A 1 95 ? 2.293 2.632 -5.605 1.00 92.38 95 PHE A CA 1
ATOM 782 C C . PHE A 1 95 ? 1.762 3.654 -6.610 1.00 92.38 95 PHE A C 1
ATOM 784 O O . PHE A 1 95 ? 1.887 3.464 -7.813 1.00 92.38 95 PHE A O 1
ATOM 791 N N . GLY A 1 96 ? 1.128 4.730 -6.143 1.00 89.31 96 GLY A N 1
ATOM 792 C CA . GLY A 1 96 ? 0.602 5.775 -7.023 1.00 89.31 96 GLY A CA 1
ATOM 793 C C . GLY A 1 96 ? -0.727 6.337 -6.544 1.00 89.31 96 GLY A C 1
ATOM 794 O O . GLY A 1 96 ? -0.915 6.601 -5.360 1.00 89.31 96 GLY A O 1
ATOM 795 N N . SER A 1 97 ? -1.673 6.550 -7.456 1.00 83.69 97 SER A N 1
ATOM 796 C CA . SER A 1 97 ? -2.995 7.046 -7.069 1.00 83.69 97 SER A CA 1
ATOM 797 C C . SER A 1 97 ? -3.771 5.964 -6.323 1.00 83.69 97 SER A C 1
ATOM 799 O O . SER A 1 97 ? -3.978 4.873 -6.856 1.00 83.69 97 SER A O 1
ATOM 801 N N . ALA A 1 98 ? -4.279 6.283 -5.128 1.00 80.06 98 ALA A N 1
ATOM 802 C CA . ALA A 1 98 ? -5.095 5.362 -4.335 1.00 80.06 98 ALA A CA 1
ATOM 803 C C . ALA A 1 98 ? -6.306 4.810 -5.114 1.00 80.06 98 ALA A C 1
ATOM 805 O O . ALA A 1 98 ? -6.687 3.654 -4.920 1.00 80.06 98 ALA A O 1
ATOM 806 N N . MET A 1 99 ? -6.882 5.612 -6.018 1.00 78.38 99 MET A N 1
ATOM 807 C CA . MET A 1 99 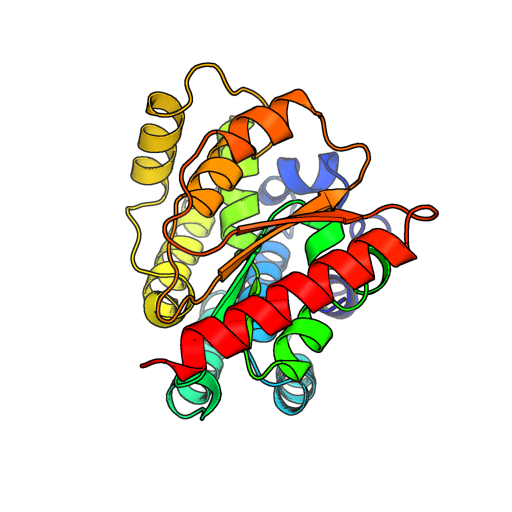? -8.010 5.219 -6.866 1.00 78.38 99 MET A CA 1
ATOM 808 C C . MET A 1 99 ? -7.627 4.122 -7.867 1.00 78.38 99 MET A C 1
ATOM 810 O O . MET A 1 99 ? -8.365 3.151 -8.015 1.00 78.38 99 MET A O 1
ATOM 814 N N . VAL A 1 100 ? -6.479 4.268 -8.533 1.00 82.25 100 VAL A N 1
ATOM 815 C CA . VAL A 1 100 ? -5.994 3.299 -9.528 1.00 82.25 100 VAL A CA 1
ATOM 816 C C . VAL A 1 100 ? -5.470 2.050 -8.831 1.00 82.25 100 VAL A C 1
ATOM 818 O O . VAL A 1 100 ? -5.833 0.937 -9.197 1.00 82.25 100 VAL A O 1
ATOM 821 N N . LEU A 1 101 ? -4.682 2.222 -7.768 1.00 83.44 101 LEU A N 1
ATOM 822 C CA . LEU A 1 101 ? -4.068 1.117 -7.036 1.00 83.44 101 LEU A CA 1
ATOM 823 C C . LEU A 1 101 ? -5.107 0.120 -6.500 1.00 83.44 101 LEU A C 1
ATOM 825 O O . LEU A 1 101 ? -4.894 -1.084 -6.574 1.00 83.44 101 LEU A O 1
ATOM 829 N N . ASN A 1 102 ? -6.254 0.611 -6.018 1.00 77.12 102 ASN A N 1
ATOM 830 C CA . ASN A 1 102 ? -7.291 -0.213 -5.385 1.00 77.12 102 ASN A CA 1
ATOM 831 C C . ASN A 1 102 ? -8.440 -0.638 -6.324 1.00 77.12 102 ASN A C 1
ATOM 833 O O . ASN A 1 102 ? -9.470 -1.149 -5.847 1.00 77.12 102 ASN A O 1
ATOM 837 N N . SER A 1 103 ? -8.287 -0.422 -7.636 1.00 78.00 103 SER A N 1
ATOM 838 C CA . SER A 1 103 ? -9.254 -0.796 -8.670 1.00 78.00 103 SER A CA 1
ATOM 839 C C . SER A 1 103 ? -8.622 -1.735 -9.694 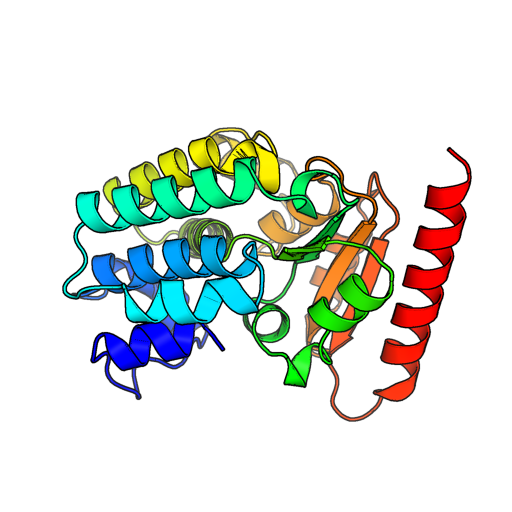1.00 78.00 103 SER A C 1
ATOM 841 O O . SER A 1 103 ? -7.808 -1.322 -10.515 1.00 78.00 103 SER A O 1
ATOM 843 N N . ASN A 1 104 ? -9.063 -2.990 -9.662 1.00 77.00 104 ASN A N 1
ATOM 844 C CA . ASN A 1 104 ? -8.684 -4.025 -10.621 1.00 77.00 104 ASN A CA 1
ATOM 845 C C . ASN A 1 104 ? -9.031 -3.644 -12.067 1.00 77.00 104 ASN A C 1
ATOM 847 O O . ASN A 1 104 ? -8.260 -3.926 -12.981 1.00 77.00 104 ASN A O 1
ATOM 851 N N . ASP A 1 105 ? -10.151 -2.945 -12.263 1.00 76.94 105 ASP A N 1
ATOM 852 C CA . ASP A 1 105 ? -10.565 -2.466 -13.581 1.00 76.94 105 ASP A CA 1
ATOM 853 C C . ASP A 1 105 ? -9.615 -1.379 -14.100 1.00 76.94 105 ASP A C 1
ATOM 855 O O . ASP A 1 105 ? -9.156 -1.447 -15.239 1.00 76.94 105 ASP A O 1
ATOM 859 N N . LEU A 1 106 ? -9.266 -0.398 -13.257 1.00 78.81 106 LEU A N 1
ATOM 860 C CA . LEU A 1 106 ? -8.394 0.710 -13.659 1.00 78.81 106 LEU A CA 1
ATOM 861 C C . LEU A 1 106 ? -6.938 0.266 -13.829 1.00 78.81 106 LEU A C 1
ATOM 863 O O . LEU A 1 106 ? -6.279 0.696 -14.770 1.00 78.81 106 LEU A O 1
ATOM 867 N N . ASN A 1 107 ? -6.427 -0.596 -12.945 1.00 80.94 107 ASN A N 1
ATOM 868 C CA . ASN A 1 107 ? -5.043 -1.078 -13.008 1.00 80.94 107 ASN A CA 1
ATOM 869 C C . ASN A 1 107 ? -4.857 -2.361 -13.838 1.00 80.94 107 ASN A C 1
ATOM 871 O O . ASN A 1 107 ? -3.741 -2.870 -13.924 1.00 80.94 107 ASN A O 1
ATOM 875 N N . ARG A 1 108 ? -5.928 -2.884 -14.450 1.00 83.06 108 ARG A N 1
ATOM 876 C CA . ARG A 1 108 ? -5.916 -4.074 -15.322 1.00 83.06 108 ARG A CA 1
ATOM 877 C C . ARG A 1 108 ? -5.383 -5.329 -14.635 1.00 83.06 108 ARG A C 1
ATOM 879 O O . ARG A 1 108 ? -4.531 -6.035 -15.185 1.00 83.06 108 ARG A O 1
ATOM 886 N N . ASN A 1 109 ? -5.905 -5.603 -13.440 1.00 86.38 109 ASN A N 1
ATOM 887 C CA . ASN A 1 109 ? -5.505 -6.726 -12.589 1.00 86.38 109 ASN A CA 1
ATOM 888 C C . ASN A 1 109 ? -3.983 -6.774 -12.380 1.00 86.38 109 ASN A C 1
ATOM 890 O O . ASN A 1 109 ? -3.362 -7.831 -12.489 1.00 86.38 109 ASN A O 1
ATOM 894 N N . MET A 1 110 ? -3.370 -5.616 -12.106 1.00 89.44 110 MET A N 1
ATOM 895 C CA . MET A 1 110 ? -1.913 -5.491 -11.969 1.00 89.44 110 MET A CA 1
ATOM 896 C C . MET A 1 110 ? -1.335 -6.509 -10.979 1.00 89.44 110 MET A C 1
ATOM 898 O O . MET A 1 110 ? -0.329 -7.153 -11.263 1.00 89.44 110 MET A O 1
ATOM 902 N N . ALA A 1 111 ? -2.001 -6.694 -9.836 1.00 89.81 111 ALA A N 1
ATOM 903 C CA . ALA A 1 111 ? -1.577 -7.649 -8.820 1.00 89.81 111 ALA A CA 1
ATOM 904 C C . ALA A 1 111 ? -1.538 -9.093 -9.354 1.00 89.81 111 ALA A C 1
ATOM 906 O O . ALA A 1 111 ? -0.579 -9.815 -9.095 1.00 89.81 111 ALA A O 1
ATOM 907 N N . ASP A 1 112 ? -2.528 -9.504 -10.146 1.00 89.88 112 ASP A N 1
ATOM 908 C CA . ASP A 1 112 ? -2.587 -10.865 -10.692 1.00 89.88 112 ASP A CA 1
ATOM 909 C C . ASP A 1 112 ? -1.549 -11.078 -11.790 1.00 89.88 112 ASP A C 1
ATOM 911 O O . ASP A 1 112 ? -0.950 -12.149 -11.876 1.00 89.88 112 ASP A O 1
ATOM 915 N N . ALA A 1 113 ? -1.280 -10.045 -12.593 1.00 92.62 113 ALA A N 1
ATOM 916 C CA . ALA A 1 113 ? -0.190 -10.078 -13.559 1.00 92.62 113 ALA A CA 1
ATOM 917 C C . ALA A 1 113 ? 1.160 -10.273 -12.856 1.00 92.62 113 ALA A C 1
ATOM 919 O O . ALA A 1 113 ? 1.918 -11.161 -13.230 1.00 92.62 113 ALA A O 1
ATOM 920 N N . VAL A 1 114 ? 1.431 -9.525 -11.785 1.00 94.25 114 VAL A N 1
ATOM 921 C CA . VAL A 1 114 ? 2.647 -9.699 -10.972 1.00 94.25 114 VAL A CA 1
ATOM 922 C C . VAL A 1 114 ? 2.750 -11.128 -10.421 1.00 94.25 114 VAL A C 1
ATOM 924 O O . VAL A 1 114 ? 3.797 -11.759 -10.566 1.00 94.25 114 VAL A O 1
ATOM 927 N N . ARG A 1 115 ? 1.657 -11.675 -9.864 1.00 92.06 115 ARG A N 1
ATOM 928 C CA . ARG A 1 115 ? 1.617 -13.059 -9.348 1.00 92.06 115 ARG A CA 1
ATOM 929 C C . ARG A 1 115 ? 1.891 -14.102 -10.424 1.00 92.06 115 ARG A C 1
ATOM 931 O O . ARG A 1 115 ? 2.595 -15.075 -10.167 1.00 92.06 115 ARG A O 1
ATOM 938 N N . LYS A 1 116 ? 1.361 -13.908 -11.635 1.00 93.56 116 LYS A N 1
ATOM 939 C CA . LYS A 1 116 ? 1.571 -14.816 -12.773 1.00 93.56 116 LYS A CA 1
ATOM 940 C C . LYS A 1 116 ? 3.050 -14.942 -13.153 1.00 93.56 116 LYS A C 1
ATOM 942 O O . LYS A 1 116 ? 3.455 -16.009 -13.603 1.00 93.56 116 LYS A O 1
ATOM 947 N N . HIS A 1 117 ? 3.828 -13.886 -12.928 1.00 94.56 117 HIS A N 1
ATOM 948 C CA . HIS A 1 117 ? 5.280 -13.849 -13.141 1.00 94.56 117 HIS A CA 1
ATOM 949 C C . HIS A 1 117 ? 6.085 -14.277 -11.895 1.00 94.56 117 HIS A C 1
ATOM 951 O O . HIS A 1 117 ? 7.270 -13.992 -11.759 1.00 94.56 117 HIS A O 1
ATOM 957 N N . GLY A 1 118 ? 5.440 -14.944 -10.929 1.00 91.69 118 GLY A N 1
ATOM 958 C CA . GLY A 1 118 ? 6.102 -15.521 -9.754 1.00 91.69 118 GLY A CA 1
ATOM 959 C C . GLY A 1 118 ? 6.554 -14.511 -8.694 1.00 91.69 118 GLY A C 1
ATOM 960 O O . GLY A 1 118 ? 7.299 -14.881 -7.783 1.00 91.69 118 GLY A O 1
ATOM 961 N N . PHE A 1 119 ? 6.111 -13.256 -8.790 1.00 94.06 119 PHE A N 1
ATOM 962 C CA . PHE A 1 119 ? 6.399 -12.215 -7.809 1.00 94.06 119 PHE A CA 1
ATOM 963 C C . PHE A 1 119 ? 5.214 -11.979 -6.873 1.00 94.06 119 PHE A C 1
ATOM 965 O O . PHE A 1 119 ? 4.051 -12.122 -7.251 1.00 94.06 119 PHE A O 1
ATOM 972 N N . LEU A 1 120 ? 5.505 -11.510 -5.662 1.00 92.88 120 LEU A N 1
ATOM 973 C CA . LEU A 1 120 ? 4.480 -11.040 -4.738 1.00 92.88 120 LEU A CA 1
ATOM 974 C C . LEU A 1 120 ? 4.176 -9.548 -4.981 1.00 92.88 120 LEU A C 1
ATOM 976 O O . LEU A 1 120 ? 5.077 -8.721 -4.797 1.00 92.88 120 LEU A O 1
ATOM 980 N N . PRO A 1 121 ? 2.938 -9.160 -5.344 1.00 93.25 121 PRO A N 1
ATOM 981 C CA . PRO A 1 121 ? 2.551 -7.754 -5.380 1.00 93.25 121 PRO A CA 1
ATOM 982 C C . PRO A 1 121 ? 2.428 -7.191 -3.962 1.00 93.25 121 PRO A C 1
ATOM 984 O O . PRO A 1 121 ? 1.707 -7.738 -3.130 1.00 93.25 121 PRO A O 1
ATOM 987 N N . VAL A 1 122 ? 3.086 -6.062 -3.701 1.00 94.00 122 VAL A N 1
ATOM 988 C CA . VAL A 1 122 ? 2.973 -5.327 -2.433 1.00 94.00 122 VAL A CA 1
ATOM 989 C C . VAL A 1 122 ? 2.474 -3.916 -2.728 1.00 94.00 122 VAL A C 1
ATOM 991 O O . VAL A 1 122 ? 3.233 -3.122 -3.279 1.00 94.00 122 VAL A O 1
ATOM 994 N N . PRO A 1 123 ? 1.222 -3.564 -2.398 1.00 92.50 123 PRO A N 1
ATOM 995 C CA . PRO A 1 123 ? 0.736 -2.202 -2.582 1.00 92.50 123 PRO A CA 1
ATOM 996 C C . PRO A 1 123 ? 1.326 -1.246 -1.537 1.00 92.50 123 PRO A C 1
ATOM 998 O O . PRO A 1 123 ? 1.679 -1.659 -0.433 1.00 92.50 123 PRO A O 1
ATOM 1001 N N . MET A 1 124 ? 1.407 0.049 -1.850 1.00 93.00 124 MET A N 1
ATOM 1002 C CA . MET A 1 124 ? 1.669 1.084 -0.847 1.00 93.00 124 MET A CA 1
ATOM 1003 C C . MET A 1 124 ? 0.570 1.075 0.219 1.00 93.00 124 MET A C 1
ATOM 1005 O O . MET A 1 124 ? -0.596 0.824 -0.091 1.00 93.00 124 MET A O 1
ATOM 1009 N N . MET A 1 125 ? 0.932 1.418 1.454 1.00 93.56 125 MET A N 1
ATOM 1010 C CA . MET A 1 125 ? -0.039 1.578 2.532 1.00 93.56 125 MET A CA 1
ATOM 1011 C C . MET A 1 125 ? -0.960 2.766 2.241 1.00 93.56 125 MET A C 1
ATOM 1013 O O . MET A 1 125 ? -0.497 3.906 2.123 1.00 93.56 125 MET A O 1
ATOM 1017 N N . LEU A 1 126 ? -2.268 2.525 2.169 1.00 92.12 126 LEU A N 1
ATOM 1018 C CA . LEU A 1 126 ? -3.250 3.595 2.064 1.00 92.12 126 LEU A CA 1
ATOM 1019 C C . LEU A 1 126 ? -3.296 4.421 3.354 1.00 92.12 126 LEU A C 1
ATOM 1021 O O . LEU A 1 126 ? -3.466 5.634 3.280 1.00 92.12 126 LEU A O 1
ATOM 1025 N N . SER A 1 127 ? -3.115 3.799 4.520 1.00 94.31 127 SER A N 1
ATOM 1026 C CA . SER A 1 127 ? -3.034 4.507 5.806 1.00 94.31 127 SER A CA 1
ATOM 1027 C C . SER A 1 127 ? -1.889 5.524 5.823 1.00 94.31 127 SER A C 1
ATOM 1029 O O . SER A 1 127 ? -2.114 6.697 6.117 1.00 94.31 127 SER A O 1
ATOM 1031 N N . GLU A 1 128 ? -0.678 5.112 5.432 1.00 94.44 128 GLU A N 1
ATOM 1032 C CA . GLU A 1 128 ? 0.479 6.012 5.335 1.00 94.44 128 GLU A CA 1
ATOM 1033 C C . GLU A 1 128 ? 0.245 7.092 4.270 1.00 94.44 128 GLU A C 1
ATOM 1035 O O . GLU A 1 128 ? 0.427 8.274 4.556 1.00 94.44 128 GLU A O 1
ATOM 1040 N N . TYR A 1 129 ? -0.270 6.725 3.090 1.00 92.31 129 TYR A N 1
ATOM 1041 C CA . TYR A 1 129 ? -0.649 7.694 2.060 1.00 92.31 129 TYR A CA 1
ATOM 1042 C C . TYR A 1 129 ? -1.612 8.762 2.607 1.00 92.31 129 TYR A C 1
ATOM 1044 O O . TYR A 1 129 ? -1.369 9.957 2.456 1.00 92.31 129 TYR A O 1
ATOM 1052 N N . LEU A 1 130 ? -2.695 8.365 3.275 1.00 91.56 130 LEU A N 1
ATOM 1053 C CA . LEU A 1 130 ? -3.684 9.305 3.807 1.00 91.56 130 LEU A CA 1
ATOM 1054 C C . LEU A 1 130 ? -3.108 10.186 4.915 1.00 91.56 130 LEU A C 1
ATOM 1056 O O . LEU A 1 130 ? -3.427 11.371 4.962 1.00 91.56 130 LEU A O 1
ATOM 1060 N N . TRP A 1 131 ? -2.226 9.646 5.759 1.00 94.44 131 TRP A N 1
ATOM 1061 C CA . TRP A 1 131 ? -1.548 10.436 6.783 1.00 94.44 131 TRP A CA 1
ATOM 1062 C C . TRP A 1 131 ? -0.746 11.583 6.155 1.00 94.44 131 TRP A C 1
ATOM 1064 O O . TRP A 1 131 ? -0.965 12.741 6.507 1.00 94.44 131 TRP A O 1
ATOM 1074 N N . PHE A 1 132 ? 0.107 11.289 5.164 1.00 92.06 132 PHE A N 1
ATOM 1075 C CA . PHE A 1 132 ? 0.883 12.323 4.467 1.00 92.06 132 PHE A CA 1
ATOM 1076 C C . PHE A 1 132 ? -0.012 13.295 3.692 1.00 92.06 132 PHE A C 1
ATOM 1078 O O . PHE A 1 132 ? 0.225 14.500 3.727 1.00 92.06 132 PHE A O 1
ATOM 1085 N N . TRP A 1 133 ? -1.079 12.799 3.058 1.00 88.50 133 TRP A N 1
ATOM 1086 C CA . TRP A 1 133 ? -2.039 13.635 2.334 1.00 88.50 133 TRP A CA 1
ATOM 1087 C C . TRP A 1 133 ? -2.700 14.675 3.255 1.00 88.50 133 TRP A C 1
ATOM 1089 O O . TRP A 1 133 ? -2.733 15.869 2.942 1.00 88.50 133 TRP A O 1
ATOM 1099 N N . VAL A 1 134 ? -3.219 14.241 4.408 1.00 89.81 134 VAL A N 1
ATOM 1100 C CA . VAL A 1 134 ? -3.863 15.135 5.383 1.00 89.81 134 VAL A CA 1
ATOM 1101 C C . VAL A 1 134 ? -2.837 16.086 6.004 1.00 89.81 134 VAL A C 1
ATOM 1103 O O . VAL A 1 134 ? -3.129 17.272 6.178 1.00 89.81 134 VAL A O 1
ATOM 1106 N N . ARG A 1 135 ? -1.620 15.595 6.279 1.00 90.62 135 ARG A N 1
ATOM 1107 C CA . ARG A 1 135 ? -0.535 16.394 6.859 1.00 90.62 135 ARG A CA 1
ATOM 1108 C C . ARG A 1 135 ? -0.072 17.513 5.925 1.00 90.62 135 ARG A C 1
ATOM 1110 O O . ARG A 1 135 ? 0.040 18.650 6.377 1.00 90.62 135 ARG A O 1
ATOM 1117 N N . GLU A 1 136 ? 0.127 17.224 4.636 1.00 86.94 136 GLU A N 1
ATOM 1118 C CA . GLU A 1 136 ? 0.422 18.227 3.593 1.00 86.94 136 GLU A CA 1
ATOM 1119 C C . GLU A 1 136 ? -0.711 19.256 3.458 1.00 86.94 136 GLU A C 1
ATOM 1121 O O . GLU A 1 136 ? -0.462 20.441 3.244 1.00 86.94 136 GLU A O 1
ATOM 1126 N N . SER A 1 137 ? -1.962 18.830 3.666 1.00 85.25 137 SER A N 1
ATOM 1127 C CA . SER A 1 137 ? -3.135 19.717 3.669 1.00 85.25 137 SER A CA 1
ATOM 1128 C C . SER A 1 137 ? -3.232 20.603 4.921 1.00 85.25 137 SER A C 1
ATOM 1130 O O . SER A 1 137 ? -4.198 21.351 5.063 1.00 85.25 137 SER A O 1
ATOM 1132 N N . GLN A 1 138 ? -2.263 20.510 5.843 1.00 86.25 138 GLN A N 1
ATOM 1133 C CA . GLN A 1 138 ? -2.202 21.248 7.113 1.00 86.25 138 GLN A CA 1
ATOM 1134 C C . GLN A 1 138 ? -3.424 21.033 8.019 1.00 86.25 138 GLN A C 1
ATOM 1136 O O . GLN A 1 138 ? -3.708 21.840 8.904 1.00 86.25 138 GLN A O 1
ATOM 1141 N N . LYS A 1 139 ? -4.148 19.931 7.811 1.00 87.56 139 LYS A N 1
ATOM 1142 C CA . LYS A 1 139 ? -5.294 19.550 8.633 1.00 87.56 139 LYS A CA 1
ATOM 1143 C C . LYS A 1 139 ? -4.816 18.797 9.870 1.00 87.56 139 LYS A C 1
ATOM 1145 O O . LYS A 1 139 ? -3.773 18.141 9.860 1.00 87.56 139 LYS A O 1
ATOM 1150 N N . GLU A 1 140 ? -5.578 18.920 10.951 1.00 90.00 140 GLU A N 1
ATOM 1151 C CA . GLU A 1 140 ? -5.262 18.252 12.209 1.00 90.00 140 GLU A CA 1
ATOM 1152 C C . GLU A 1 140 ? -5.403 16.732 12.067 1.00 90.00 140 GLU A C 1
ATOM 1154 O O . GLU A 1 140 ? -6.395 16.225 11.539 1.00 90.00 140 GLU A O 1
ATOM 1159 N N . ILE A 1 141 ? -4.397 16.011 12.562 1.00 94.38 141 ILE A N 1
ATOM 1160 C CA . ILE A 1 141 ? -4.408 14.556 12.682 1.00 94.38 141 ILE A CA 1
ATOM 1161 C C . ILE A 1 141 ? -4.418 14.232 14.179 1.00 94.38 141 ILE A C 1
ATOM 1163 O O . ILE A 1 141 ? -3.477 14.616 14.881 1.00 94.38 141 ILE A O 1
ATOM 1167 N N . PRO A 1 142 ? -5.438 13.522 14.692 1.00 95.81 142 PRO A N 1
ATOM 1168 C CA . PRO A 1 142 ? -5.479 13.100 16.081 1.00 95.81 142 PRO A CA 1
ATOM 1169 C C . PRO A 1 142 ? -4.210 12.332 16.454 1.00 95.81 142 PRO A C 1
ATOM 1171 O O . PRO A 1 142 ? -3.800 11.415 15.740 1.00 95.81 142 PRO A O 1
ATOM 1174 N N . GLN A 1 143 ? -3.619 12.646 17.611 1.00 96.31 143 GLN A N 1
ATOM 1175 C CA . GLN A 1 143 ? -2.393 11.982 18.079 1.00 96.31 143 GLN A CA 1
ATOM 1176 C C . GLN A 1 143 ? -2.538 10.451 18.105 1.00 96.31 143 GLN A C 1
ATOM 1178 O O . GLN A 1 143 ? -1.587 9.720 17.835 1.00 96.31 143 GLN A O 1
ATOM 1183 N N . GLU A 1 144 ? -3.740 9.970 18.418 1.00 96.50 144 GLU A N 1
ATOM 1184 C CA . GLU A 1 144 ? -4.062 8.549 18.433 1.00 96.50 144 GLU A CA 1
ATOM 1185 C C . GLU A 1 144 ? -3.934 7.905 17.043 1.00 96.50 144 GLU A C 1
ATOM 1187 O O . GLU A 1 144 ? -3.354 6.830 16.932 1.00 96.50 144 GLU A O 1
ATOM 1192 N N . ALA A 1 145 ? -4.356 8.576 15.965 1.00 97.06 145 ALA A N 1
ATOM 1193 C CA . ALA A 1 145 ? -4.198 8.060 14.604 1.00 97.06 145 ALA A CA 1
ATOM 1194 C C . ALA A 1 145 ? -2.715 7.873 14.237 1.00 97.06 145 ALA A C 1
ATOM 1196 O O . ALA A 1 145 ? -2.330 6.825 13.714 1.00 97.06 145 ALA A O 1
ATOM 1197 N N . THR A 1 146 ? -1.874 8.854 14.587 1.00 97.62 146 THR A N 1
ATOM 1198 C CA . THR A 1 146 ? -0.416 8.789 14.397 1.00 97.62 146 THR A CA 1
ATOM 1199 C C . THR A 1 146 ? 0.203 7.651 15.211 1.00 97.62 146 THR A C 1
ATOM 1201 O O . THR A 1 146 ? 1.007 6.894 14.676 1.00 97.62 146 THR A O 1
ATOM 1204 N N . LYS A 1 147 ? -0.196 7.459 16.478 1.00 98.00 147 LYS A N 1
ATOM 1205 C CA . LYS A 1 147 ? 0.286 6.338 17.312 1.00 98.00 147 LYS A CA 1
ATOM 1206 C C . LYS A 1 147 ? -0.073 4.978 16.714 1.00 98.00 147 LYS A C 1
ATOM 1208 O O . LYS A 1 147 ? 0.770 4.082 16.694 1.00 98.00 147 LYS A O 1
ATOM 1213 N N . GLN A 1 148 ? -1.301 4.831 16.221 1.00 98.25 148 GLN A N 1
ATOM 1214 C CA . GLN A 1 148 ? -1.775 3.591 15.607 1.00 98.25 148 GLN A CA 1
ATOM 1215 C C . GLN A 1 148 ? -0.992 3.255 14.334 1.00 98.25 148 GLN A C 1
ATOM 1217 O O . GLN A 1 148 ? -0.532 2.123 14.186 1.00 98.25 148 GLN A O 1
ATOM 1222 N N . LEU A 1 149 ? -0.761 4.244 13.463 1.00 98.19 149 LEU A N 1
ATOM 1223 C CA . LEU A 1 149 ? 0.033 4.055 12.248 1.00 98.19 149 LEU A CA 1
ATOM 1224 C C . LEU A 1 149 ? 1.512 3.791 12.547 1.00 98.19 149 LEU A C 1
ATOM 1226 O O . LEU A 1 149 ? 2.112 2.940 11.896 1.00 98.19 149 LEU A O 1
ATOM 1230 N N . THR A 1 150 ? 2.102 4.456 13.543 1.00 97.81 150 THR A N 1
ATOM 1231 C CA . THR A 1 150 ? 3.470 4.147 13.988 1.00 97.81 150 THR A CA 1
ATOM 1232 C C . THR A 1 150 ? 3.580 2.688 14.424 1.00 97.81 150 THR A C 1
ATOM 1234 O O . THR A 1 150 ? 4.431 1.965 13.911 1.00 97.81 150 THR A O 1
ATOM 1237 N N . TRP A 1 151 ? 2.667 2.220 15.283 1.00 98.12 151 TRP A N 1
ATOM 1238 C CA . TRP A 1 151 ? 2.644 0.818 15.707 1.00 98.12 151 TRP A CA 1
ATOM 1239 C C . TRP A 1 151 ? 2.458 -0.149 14.524 1.00 98.12 151 TRP A C 1
ATOM 1241 O O . TRP A 1 151 ? 3.100 -1.201 14.466 1.00 98.12 151 TRP A O 1
ATOM 1251 N N . PHE A 1 152 ? 1.597 0.202 13.564 1.00 97.94 152 PHE A N 1
ATOM 1252 C CA . PHE A 1 152 ? 1.359 -0.609 12.371 1.00 97.94 152 PHE A CA 1
ATOM 1253 C C . PHE A 1 152 ? 2.615 -0.720 11.491 1.00 97.94 152 PHE A C 1
ATOM 1255 O O . PHE A 1 152 ? 3.006 -1.834 11.138 1.00 97.94 152 PHE A O 1
ATOM 1262 N N . ARG A 1 153 ? 3.301 0.401 11.220 1.00 96.25 153 ARG A N 1
ATOM 1263 C CA . ARG A 1 153 ? 4.566 0.443 10.457 1.00 96.25 153 ARG A CA 1
ATOM 1264 C C . ARG A 1 153 ? 5.653 -0.400 11.115 1.00 96.25 153 ARG A C 1
ATOM 1266 O O . ARG A 1 153 ? 6.343 -1.141 10.426 1.00 96.25 153 ARG A O 1
ATOM 1273 N N . GLU A 1 154 ? 5.779 -0.326 12.439 1.00 95.75 154 GLU A N 1
ATOM 1274 C CA . GLU A 1 154 ? 6.740 -1.138 13.195 1.00 95.75 154 GLU A CA 1
ATOM 1275 C C . GLU A 1 154 ? 6.429 -2.635 13.104 1.00 95.75 154 GLU A C 1
ATOM 1277 O O . GLU A 1 154 ? 7.335 -3.452 12.937 1.00 95.75 154 GLU A O 1
ATOM 1282 N N . THR A 1 155 ? 5.146 -2.996 13.187 1.00 95.81 155 THR A N 1
ATOM 1283 C CA . THR A 1 155 ? 4.702 -4.395 13.139 1.00 95.81 155 THR A CA 1
ATOM 1284 C C . THR A 1 155 ? 4.942 -5.004 11.758 1.00 95.81 155 THR A C 1
ATOM 1286 O O . THR A 1 155 ? 5.465 -6.109 11.666 1.00 95.81 155 THR A O 1
ATOM 1289 N N . TYR A 1 156 ? 4.638 -4.265 10.688 1.00 95.31 156 TYR A N 1
ATOM 1290 C CA . TYR A 1 156 ? 4.717 -4.739 9.301 1.00 95.31 156 TYR A CA 1
ATOM 1291 C C . TYR A 1 156 ? 5.985 -4.280 8.547 1.00 95.31 156 TYR A C 1
ATOM 1293 O O . TYR A 1 156 ? 6.039 -4.298 7.311 1.00 95.31 156 TYR A O 1
ATOM 1301 N N . ARG A 1 157 ? 7.041 -3.876 9.264 1.00 93.75 157 ARG A N 1
ATOM 1302 C CA . ARG A 1 157 ? 8.310 -3.411 8.665 1.00 93.75 157 ARG A CA 1
ATOM 1303 C C . ARG A 1 157 ? 9.001 -4.451 7.780 1.00 93.75 157 ARG A C 1
ATOM 1305 O O . ARG A 1 157 ? 9.760 -4.096 6.887 1.00 93.75 157 ARG A O 1
ATOM 1312 N N . ASP A 1 158 ? 8.739 -5.739 7.988 1.00 92.38 158 ASP A N 1
ATOM 1313 C CA . ASP A 1 158 ? 9.274 -6.811 7.143 1.00 92.38 158 ASP A CA 1
ATOM 1314 C C . ASP A 1 158 ? 8.581 -6.898 5.770 1.00 92.38 158 ASP A C 1
ATOM 1316 O O . ASP A 1 158 ? 9.094 -7.567 4.867 1.00 92.38 158 ASP A O 1
ATOM 1320 N N . ILE A 1 159 ? 7.445 -6.211 5.597 1.00 93.19 159 ILE A N 1
ATOM 1321 C CA . ILE A 1 159 ? 6.736 -6.057 4.322 1.00 93.19 159 ILE A CA 1
ATOM 1322 C C . ILE A 1 159 ? 7.158 -4.767 3.617 1.00 93.19 159 ILE A C 1
ATOM 1324 O O . ILE A 1 159 ? 7.607 -4.820 2.472 1.00 93.19 159 ILE A O 1
ATOM 1328 N N . TRP A 1 160 ? 7.053 -3.627 4.304 1.00 93.50 160 TRP A N 1
ATOM 1329 C CA . TRP A 1 160 ? 7.216 -2.293 3.702 1.00 93.50 160 TRP A CA 1
ATOM 1330 C C . TRP A 1 160 ? 8.534 -1.579 4.025 1.00 93.50 160 TRP A C 1
ATOM 1332 O O . TRP A 1 160 ? 8.751 -0.459 3.558 1.00 93.50 160 TRP A O 1
ATOM 1342 N N . GLY A 1 161 ? 9.413 -2.221 4.789 1.00 92.56 161 GLY A N 1
ATOM 1343 C CA . GLY A 1 161 ? 10.718 -1.693 5.172 1.00 92.56 161 GLY A CA 1
ATOM 1344 C C . GLY A 1 161 ? 10.706 -0.917 6.483 1.00 92.56 161 GLY A C 1
ATOM 1345 O O . GLY A 1 161 ? 9.666 -0.467 6.968 1.00 92.56 161 GLY A O 1
ATOM 1346 N N . GLU A 1 162 ? 11.899 -0.767 7.053 1.00 88.25 162 GLU A N 1
ATOM 1347 C CA . GLU A 1 162 ? 12.130 0.138 8.174 1.00 88.25 162 GLU A CA 1
ATOM 1348 C C . GLU A 1 162 ? 12.114 1.582 7.679 1.00 88.25 162 GLU A C 1
ATOM 1350 O O . GLU A 1 162 ? 12.612 1.891 6.596 1.00 88.25 162 GLU A O 1
ATOM 1355 N N . LYS A 1 163 ? 11.505 2.468 8.464 1.00 87.00 163 LYS A N 1
ATOM 1356 C CA . LYS A 1 163 ? 11.333 3.874 8.112 1.00 87.00 163 LYS A CA 1
ATOM 1357 C C . LYS A 1 163 ? 11.519 4.747 9.345 1.00 87.00 163 LYS A C 1
ATOM 1359 O O . LYS A 1 163 ? 11.266 4.310 10.466 1.00 87.00 163 LYS A O 1
ATOM 1364 N N . GLU A 1 164 ? 11.894 5.995 9.106 1.00 92.00 164 GLU A N 1
ATOM 1365 C CA . GLU A 1 164 ? 11.895 7.064 10.106 1.00 92.00 164 GLU A CA 1
ATOM 1366 C C . GLU A 1 164 ? 10.493 7.276 10.699 1.00 92.00 164 GLU A C 1
ATOM 1368 O O . GLU A 1 164 ? 9.481 6.784 10.166 1.00 92.00 164 GLU A O 1
ATOM 1373 N N . THR A 1 165 ? 10.399 8.042 11.789 1.00 94.62 165 THR A N 1
ATOM 1374 C CA . THR A 1 165 ? 9.089 8.435 12.323 1.00 94.62 165 THR A CA 1
ATOM 1375 C C . THR A 1 165 ? 8.298 9.238 11.282 1.00 94.62 165 THR A C 1
ATOM 1377 O O . THR A 1 165 ? 8.864 9.826 10.364 1.00 94.62 165 THR A O 1
ATOM 1380 N N . LEU A 1 166 ? 6.966 9.248 11.393 1.00 95.50 166 LEU A N 1
ATOM 1381 C CA . LEU A 1 166 ? 6.099 9.912 10.407 1.00 95.50 166 LEU A CA 1
ATOM 1382 C C . LEU A 1 166 ? 6.427 11.406 10.241 1.00 95.50 166 LEU A C 1
ATOM 1384 O O . LEU A 1 166 ? 6.468 11.904 9.120 1.00 95.50 166 LEU A O 1
ATOM 1388 N N . GLU A 1 167 ? 6.705 12.107 11.342 1.00 94.56 167 GLU A N 1
ATOM 1389 C CA . GLU A 1 167 ? 7.053 13.534 11.311 1.00 94.56 167 GLU A CA 1
ATOM 1390 C C . GLU A 1 167 ? 8.477 13.785 10.789 1.00 94.56 167 GLU A C 1
ATOM 1392 O O . GLU A 1 167 ? 8.683 14.748 10.054 1.00 94.56 167 GLU A O 1
ATOM 1397 N N . GLU A 1 168 ? 9.453 12.925 11.111 1.00 95.19 168 GLU A N 1
ATOM 1398 C CA . GLU A 1 168 ? 10.809 13.017 10.538 1.00 95.19 168 GLU A CA 1
ATOM 1399 C C . GLU A 1 168 ? 10.775 12.805 9.028 1.00 95.19 168 GLU A C 1
ATOM 1401 O O . GLU A 1 168 ? 11.296 13.635 8.283 1.00 95.19 168 GLU A O 1
ATOM 1406 N N . ALA A 1 169 ? 10.072 11.759 8.584 1.00 93.19 169 ALA A N 1
ATOM 1407 C CA . ALA A 1 169 ? 9.869 11.489 7.173 1.00 93.19 169 ALA A CA 1
ATOM 1408 C C . ALA A 1 169 ? 9.197 12.692 6.495 1.00 93.19 169 ALA A C 1
ATOM 1410 O O . ALA A 1 169 ? 9.693 13.180 5.485 1.00 93.19 169 ALA A O 1
ATOM 1411 N N . PHE A 1 170 ? 8.126 13.244 7.076 1.00 92.69 170 PHE A N 1
ATOM 1412 C CA . PHE A 1 170 ? 7.468 14.446 6.555 1.00 92.69 170 PHE A CA 1
ATOM 1413 C C . PHE A 1 170 ? 8.425 15.634 6.413 1.00 92.69 170 PHE A C 1
ATOM 1415 O O . PHE A 1 170 ? 8.543 16.188 5.320 1.00 92.69 170 PHE A O 1
ATOM 1422 N N . ALA A 1 171 ? 9.163 15.988 7.466 1.00 92.50 171 ALA A N 1
ATOM 1423 C CA . ALA A 1 171 ? 10.138 17.077 7.419 1.00 92.50 171 ALA A CA 1
ATOM 1424 C C . ALA A 1 171 ? 11.241 16.826 6.372 1.00 92.50 171 ALA A C 1
ATOM 1426 O O . ALA A 1 171 ? 11.637 17.742 5.643 1.00 92.50 171 ALA A O 1
ATOM 1427 N N . GLY A 1 172 ? 11.703 15.578 6.255 1.00 91.75 172 GLY A N 1
ATOM 1428 C CA . GLY A 1 172 ? 12.657 15.141 5.240 1.00 91.75 172 GLY A CA 1
ATOM 1429 C C . GLY A 1 172 ? 12.132 15.357 3.821 1.00 91.75 172 GLY A C 1
ATOM 1430 O O . GLY A 1 172 ? 12.837 15.927 2.988 1.00 91.75 172 GLY A O 1
ATOM 1431 N N . LEU A 1 173 ? 10.871 15.001 3.561 1.00 89.44 173 LEU A N 1
ATOM 1432 C CA . LEU A 1 173 ? 10.222 15.204 2.264 1.00 89.44 173 LEU A CA 1
ATOM 1433 C C . LEU A 1 173 ? 10.067 16.679 1.903 1.00 89.44 173 LEU A C 1
ATOM 1435 O O . LEU A 1 173 ? 10.325 17.050 0.757 1.00 89.44 173 LEU A O 1
ATOM 1439 N N . GLN A 1 174 ? 9.694 17.531 2.861 1.00 87.62 174 GLN A N 1
ATOM 1440 C CA . GLN A 1 174 ? 9.599 18.976 2.626 1.00 87.62 174 GLN A CA 1
ATOM 1441 C C . GLN A 1 174 ? 10.948 19.571 2.206 1.00 87.62 174 GLN A C 1
ATOM 1443 O O . GLN A 1 174 ? 11.000 20.449 1.346 1.00 87.62 174 GLN A O 1
ATOM 1448 N N . LYS A 1 175 ? 12.043 19.067 2.787 1.00 89.12 175 LYS A N 1
ATOM 1449 C CA . LYS A 1 175 ? 13.408 19.489 2.460 1.00 89.12 175 LYS A CA 1
ATOM 1450 C C . LYS A 1 175 ? 13.911 18.910 1.137 1.00 89.12 175 LYS A C 1
ATOM 1452 O O . LYS A 1 175 ? 14.621 19.604 0.416 1.00 89.12 175 LYS A O 1
ATOM 1457 N N . ALA A 1 176 ? 13.588 17.653 0.838 1.00 85.06 176 ALA A N 1
ATOM 1458 C CA . ALA A 1 176 ? 14.030 16.971 -0.378 1.00 85.06 176 ALA A CA 1
ATOM 1459 C C . ALA A 1 176 ? 13.305 17.484 -1.632 1.00 85.06 176 ALA A C 1
ATOM 1461 O O . ALA A 1 176 ? 13.897 17.533 -2.708 1.00 85.06 176 ALA A O 1
ATOM 1462 N N . TYR A 1 177 ? 12.045 17.905 -1.482 1.00 81.88 177 TYR A N 1
ATOM 1463 C CA . TYR A 1 177 ? 11.169 18.293 -2.588 1.00 81.88 177 TYR A CA 1
ATOM 1464 C C . TYR A 1 177 ? 10.543 19.685 -2.386 1.00 81.88 177 TYR A C 1
ATOM 1466 O O . TYR A 1 177 ? 9.315 19.814 -2.431 1.00 81.88 177 TYR A O 1
ATOM 1474 N N . PRO A 1 178 ? 11.341 20.748 -2.167 1.00 79.56 178 PRO A N 1
ATOM 1475 C CA . PRO A 1 178 ? 10.825 22.059 -1.767 1.00 79.56 178 PRO A CA 1
ATOM 1476 C C . PRO A 1 178 ? 9.871 22.666 -2.807 1.00 79.56 178 PRO A C 1
ATOM 1478 O O . PRO A 1 178 ? 8.863 23.257 -2.429 1.00 79.56 178 PRO A O 1
ATOM 1481 N N . GLU A 1 179 ? 10.129 22.428 -4.095 1.00 76.06 179 GLU A N 1
ATOM 1482 C CA . GLU A 1 179 ? 9.348 22.959 -5.225 1.00 76.06 179 GLU A CA 1
ATOM 1483 C C . GLU A 1 179 ? 8.093 22.134 -5.562 1.00 76.06 179 GLU A C 1
ATOM 1485 O O . GLU A 1 179 ? 7.251 22.557 -6.354 1.00 76.06 179 GLU A O 1
ATOM 1490 N N . VAL A 1 180 ? 7.948 20.939 -4.980 1.00 73.12 180 VAL A N 1
ATOM 1491 C CA . VAL A 1 180 ? 6.780 20.079 -5.201 1.00 73.12 180 VAL A CA 1
ATOM 1492 C C . VAL A 1 180 ? 5.717 20.440 -4.176 1.00 73.12 180 VAL A C 1
ATOM 1494 O O . VAL A 1 180 ? 5.939 20.276 -2.980 1.00 73.12 180 VAL A O 1
ATOM 1497 N N . VAL A 1 181 ? 4.555 20.910 -4.627 1.00 66.06 181 VAL A N 1
ATOM 1498 C CA . VAL A 1 181 ? 3.455 21.326 -3.747 1.00 66.06 181 VAL A CA 1
ATOM 1499 C C . VAL A 1 181 ? 2.146 20.699 -4.213 1.00 66.06 181 VAL A C 1
ATOM 1501 O O . VAL A 1 181 ? 1.871 20.650 -5.411 1.00 66.06 181 VAL A O 1
ATOM 1504 N N . GLY A 1 182 ? 1.315 20.283 -3.257 1.00 64.81 182 GLY A N 1
ATOM 1505 C CA . GLY A 1 182 ? -0.050 19.826 -3.510 1.00 64.81 182 GLY A CA 1
ATOM 1506 C C . GLY A 1 182 ? -0.143 18.365 -3.941 1.00 64.81 182 GLY A C 1
ATOM 1507 O O . GLY A 1 182 ? 0.673 17.859 -4.704 1.00 64.81 182 GLY A O 1
ATOM 1508 N N . GLY A 1 183 ? -1.168 17.678 -3.435 1.00 63.69 183 GLY A N 1
ATOM 1509 C CA . GLY A 1 183 ? -1.311 16.234 -3.583 1.00 63.69 183 GLY A CA 1
ATOM 1510 C C . GLY A 1 183 ? -0.161 15.479 -2.919 1.00 63.69 183 GLY A C 1
ATOM 1511 O O . GLY A 1 183 ? 0.906 16.019 -2.653 1.00 63.69 183 GLY A O 1
ATOM 1512 N N . ASN A 1 184 ? -0.346 14.200 -2.629 1.00 81.25 184 ASN A N 1
ATOM 1513 C CA . ASN A 1 184 ? 0.663 13.406 -1.924 1.00 81.25 184 ASN A CA 1
ATOM 1514 C C . ASN A 1 184 ? 1.924 13.089 -2.765 1.00 81.25 184 ASN A C 1
ATOM 1516 O O . ASN A 1 184 ? 2.517 12.023 -2.636 1.00 81.25 184 ASN A O 1
ATOM 1520 N N . ILE A 1 185 ? 2.307 13.979 -3.686 1.00 83.12 185 ILE A N 1
ATOM 1521 C CA . ILE A 1 185 ? 3.367 13.800 -4.675 1.00 83.12 185 ILE A CA 1
ATOM 1522 C C . ILE A 1 185 ? 4.710 13.616 -3.982 1.00 83.12 185 ILE A C 1
ATOM 1524 O O . ILE A 1 185 ? 5.420 12.689 -4.337 1.00 83.12 185 ILE A O 1
ATOM 1528 N N . ARG A 1 186 ? 5.044 14.428 -2.967 1.00 86.44 186 ARG A N 1
ATOM 1529 C CA . ARG A 1 186 ? 6.312 14.275 -2.231 1.00 86.44 186 ARG A CA 1
ATOM 1530 C C . ARG A 1 186 ? 6.461 12.876 -1.638 1.00 86.44 186 ARG A C 1
ATOM 1532 O O . ARG A 1 186 ? 7.514 12.255 -1.758 1.00 86.44 186 ARG A O 1
ATOM 1539 N N . TYR A 1 187 ? 5.385 12.361 -1.048 1.00 89.44 187 TYR A N 1
ATOM 1540 C CA . TYR A 1 187 ? 5.346 10.994 -0.543 1.00 89.44 187 TYR A CA 1
ATOM 1541 C C . TYR A 1 187 ? 5.503 9.974 -1.677 1.00 89.44 187 TYR A C 1
ATOM 1543 O O . TYR A 1 187 ? 6.334 9.079 -1.563 1.00 89.44 187 TYR A O 1
ATOM 1551 N N . LEU A 1 188 ? 4.803 10.132 -2.805 1.00 88.69 188 LEU A N 1
ATOM 1552 C CA . LEU A 1 188 ? 4.974 9.244 -3.962 1.00 88.69 188 LEU A CA 1
ATOM 1553 C C . LEU A 1 188 ? 6.398 9.289 -4.554 1.00 88.69 188 LEU A C 1
ATOM 1555 O O . LEU A 1 188 ? 6.934 8.235 -4.890 1.00 88.69 188 LEU A O 1
ATOM 1559 N N . CYS A 1 189 ? 7.047 10.458 -4.621 1.00 86.19 189 CYS A N 1
ATOM 1560 C CA . CYS A 1 189 ? 8.454 10.584 -5.021 1.00 86.19 189 CYS A CA 1
ATOM 1561 C C . CYS A 1 189 ? 9.364 9.779 -4.085 1.00 86.19 189 CYS A C 1
ATOM 1563 O O . CYS A 1 189 ? 10.236 9.045 -4.546 1.00 86.19 189 CYS A O 1
ATOM 1565 N N . SER A 1 190 ? 9.116 9.856 -2.774 1.00 87.69 190 SER A N 1
ATOM 1566 C CA . SER A 1 190 ? 9.870 9.079 -1.783 1.00 87.69 190 SER A CA 1
ATOM 1567 C C . SER A 1 190 ? 9.722 7.575 -1.972 1.00 87.69 190 SER A C 1
ATOM 1569 O O . SER A 1 190 ? 10.683 6.831 -1.804 1.00 87.69 190 SER A O 1
ATOM 1571 N N . LEU A 1 191 ? 8.532 7.126 -2.377 1.00 90.31 191 LEU A N 1
ATOM 1572 C CA . LEU A 1 191 ? 8.253 5.721 -2.636 1.00 90.31 191 LEU A CA 1
ATOM 1573 C C . LEU A 1 191 ? 8.986 5.220 -3.886 1.00 90.31 191 LEU A C 1
ATOM 1575 O O . LEU A 1 191 ? 9.479 4.095 -3.877 1.00 90.31 191 LEU A O 1
ATOM 1579 N N . ALA A 1 192 ? 9.114 6.053 -4.924 1.00 85.44 192 ALA A N 1
ATOM 1580 C CA . ALA A 1 192 ? 9.864 5.717 -6.136 1.00 85.44 192 ALA A CA 1
ATOM 1581 C C . ALA A 1 192 ? 11.361 5.481 -5.857 1.00 85.44 192 ALA A C 1
ATOM 1583 O O . ALA A 1 192 ? 11.971 4.586 -6.452 1.00 85.44 192 ALA A O 1
ATOM 1584 N N . ALA A 1 193 ? 11.920 6.252 -4.919 1.00 84.00 193 ALA A N 1
ATOM 1585 C CA . ALA A 1 193 ? 13.306 6.156 -4.467 1.00 84.00 193 ALA A CA 1
ATOM 1586 C C . ALA A 1 193 ? 13.545 5.063 -3.403 1.00 84.00 193 ALA A C 1
ATOM 1588 O O . ALA A 1 193 ? 14.681 4.862 -2.977 1.00 84.00 193 ALA A O 1
ATOM 1589 N N . ASN A 1 194 ? 12.500 4.359 -2.953 1.00 82.62 194 ASN A N 1
ATOM 1590 C CA . ASN A 1 194 ? 12.591 3.379 -1.872 1.00 82.62 194 ASN A CA 1
ATOM 1591 C C . ASN A 1 194 ? 12.713 1.929 -2.387 1.00 82.62 194 ASN A C 1
ATOM 1593 O O . ASN A 1 194 ? 12.235 1.594 -3.474 1.00 82.62 194 ASN A O 1
ATOM 1597 N N . VAL A 1 195 ? 13.295 1.046 -1.564 1.00 85.38 195 VAL A N 1
ATOM 1598 C CA . VAL A 1 195 ? 13.285 -0.418 -1.748 1.00 85.38 195 VAL A CA 1
ATOM 1599 C C . VAL A 1 195 ? 12.582 -1.060 -0.565 1.00 85.38 195 VAL A C 1
ATOM 1601 O O . VAL A 1 195 ? 13.028 -0.938 0.575 1.00 85.38 195 VAL A O 1
ATOM 1604 N N . ILE A 1 196 ? 11.509 -1.802 -0.830 1.00 92.75 196 ILE A N 1
ATOM 1605 C CA . ILE A 1 196 ? 10.911 -2.668 0.190 1.00 92.75 196 ILE A CA 1
ATOM 1606 C C . ILE A 1 196 ? 11.746 -3.950 0.369 1.00 92.75 196 ILE A C 1
ATOM 1608 O O . ILE A 1 196 ? 12.384 -4.399 -0.588 1.00 92.75 196 ILE A O 1
ATOM 1612 N N . PRO A 1 197 ? 11.732 -4.602 1.546 1.00 92.19 197 PRO A N 1
ATOM 1613 C CA . PRO A 1 197 ? 12.417 -5.875 1.750 1.00 92.19 197 PRO A CA 1
ATOM 1614 C C . PRO A 1 197 ? 12.038 -6.910 0.682 1.00 92.19 197 PRO A C 1
ATOM 1616 O O . PRO A 1 197 ? 10.859 -7.136 0.422 1.00 92.19 197 PRO A O 1
ATOM 1619 N N . GLY A 1 198 ? 13.035 -7.530 0.045 1.00 92.00 198 GLY A N 1
ATOM 1620 C CA . GLY A 1 198 ? 12.816 -8.485 -1.049 1.00 92.00 198 GLY A CA 1
ATOM 1621 C C . GLY A 1 198 ? 12.304 -7.867 -2.359 1.00 92.00 198 GLY A C 1
ATOM 1622 O O . GLY A 1 198 ? 11.872 -8.610 -3.240 1.00 92.00 198 GLY A O 1
ATOM 1623 N N . GLY A 1 199 ? 12.322 -6.538 -2.496 1.00 93.62 199 GLY A N 1
ATOM 1624 C CA . GLY A 1 199 ? 11.891 -5.824 -3.695 1.00 93.62 199 GLY A CA 1
ATOM 1625 C C . GLY A 1 199 ? 12.770 -6.125 -4.910 1.00 93.62 199 GLY A C 1
ATOM 1626 O O . GLY A 1 199 ? 13.984 -5.958 -4.864 1.00 93.62 199 GLY A O 1
ATOM 1627 N N . ALA A 1 200 ? 12.142 -6.555 -6.001 1.00 95.50 200 ALA A N 1
ATOM 1628 C CA . ALA A 1 200 ? 12.759 -6.796 -7.303 1.00 95.50 200 ALA A CA 1
ATOM 1629 C C . ALA A 1 200 ? 12.366 -5.749 -8.353 1.00 95.50 200 ALA A C 1
ATOM 1631 O O . ALA A 1 200 ? 13.019 -5.652 -9.387 1.00 95.50 200 ALA A O 1
ATOM 1632 N N . GLY A 1 201 ? 11.322 -4.961 -8.098 1.00 94.75 201 GLY A N 1
ATOM 1633 C CA . GLY A 1 201 ? 10.925 -3.870 -8.974 1.00 94.75 201 GLY A CA 1
ATOM 1634 C C . GLY A 1 201 ? 9.826 -3.004 -8.376 1.00 94.75 201 GLY A C 1
ATOM 1635 O O . GLY A 1 201 ? 9.096 -3.431 -7.480 1.00 94.75 201 GLY A O 1
ATOM 1636 N N . ASN A 1 202 ? 9.708 -1.795 -8.912 1.00 94.25 202 ASN A N 1
ATOM 1637 C CA . ASN A 1 202 ? 8.745 -0.785 -8.492 1.00 94.25 202 ASN A CA 1
ATOM 1638 C C . ASN A 1 202 ? 7.826 -0.419 -9.668 1.00 94.25 202 ASN A C 1
ATOM 1640 O O . ASN A 1 202 ? 8.297 -0.194 -10.782 1.00 94.25 202 ASN A O 1
ATOM 1644 N N . MET A 1 203 ? 6.519 -0.323 -9.420 1.00 92.94 203 MET A N 1
ATOM 1645 C CA . MET A 1 203 ? 5.531 0.138 -10.393 1.00 92.94 203 MET A CA 1
ATOM 1646 C C . MET A 1 203 ? 4.741 1.334 -9.862 1.00 92.94 203 MET A C 1
ATOM 1648 O O . MET A 1 203 ? 4.019 1.227 -8.868 1.00 92.94 203 MET A O 1
ATOM 1652 N N . LEU A 1 204 ? 4.834 2.452 -10.578 1.00 91.00 204 LEU A N 1
ATOM 1653 C CA . LEU A 1 204 ? 4.015 3.640 -10.372 1.00 91.00 204 LEU A CA 1
ATOM 1654 C C . LEU A 1 204 ? 2.741 3.544 -11.216 1.00 91.00 204 LEU A C 1
ATOM 1656 O O . LEU A 1 204 ? 2.812 3.548 -12.443 1.00 91.00 204 LEU A O 1
ATOM 1660 N N . LEU A 1 205 ? 1.585 3.488 -10.558 1.00 89.25 205 LEU A N 1
ATOM 1661 C CA . LEU A 1 205 ? 0.261 3.378 -11.165 1.00 89.25 205 LEU A CA 1
ATOM 1662 C C . LEU A 1 205 ? -0.481 4.716 -11.057 1.00 89.25 205 LEU A C 1
ATOM 1664 O O . LEU A 1 205 ? -0.932 5.118 -9.976 1.00 89.25 205 LEU A O 1
ATOM 1668 N N . LEU A 1 206 ? -0.634 5.411 -12.180 1.00 86.19 206 LEU A N 1
ATOM 1669 C CA . LEU A 1 206 ? -1.297 6.714 -12.233 1.00 86.19 206 LEU A CA 1
ATOM 1670 C C . LEU A 1 206 ? -2.405 6.732 -13.288 1.00 86.19 206 LEU A C 1
ATOM 1672 O O . LEU A 1 206 ? -2.301 6.040 -14.296 1.00 86.19 206 LEU A O 1
ATOM 1676 N N . PRO A 1 207 ? -3.483 7.511 -13.083 1.00 80.88 207 PRO A N 1
ATOM 1677 C CA . PRO A 1 207 ? -4.449 7.746 -14.149 1.00 80.88 207 PRO A CA 1
ATOM 1678 C C . PRO A 1 207 ? -3.776 8.536 -15.275 1.00 80.88 207 PRO A C 1
ATOM 1680 O O . PRO A 1 207 ? -2.891 9.348 -15.009 1.00 80.88 207 PRO A O 1
ATOM 1683 N N . THR A 1 208 ? -4.225 8.378 -16.516 1.00 74.88 208 THR A N 1
ATOM 1684 C CA . THR A 1 208 ? -3.622 9.103 -17.654 1.00 74.88 208 THR A CA 1
ATOM 1685 C C . THR A 1 208 ? -3.744 10.616 -17.551 1.00 74.88 208 THR A C 1
ATOM 1687 O O . THR A 1 208 ? -2.875 11.348 -18.012 1.00 74.88 208 THR A O 1
ATOM 1690 N N . TYR A 1 209 ? -4.776 11.099 -16.861 1.00 72.44 209 TYR A N 1
ATOM 1691 C CA . TYR A 1 209 ? -4.959 12.522 -16.576 1.00 72.44 209 TYR A CA 1
ATOM 1692 C C . TYR A 1 209 ? -4.145 13.010 -15.365 1.00 72.44 209 TYR A C 1
ATOM 1694 O O . TYR A 1 209 ? -4.378 14.116 -14.876 1.00 72.44 209 TYR A O 1
ATOM 1702 N N . ALA A 1 210 ? -3.219 12.199 -14.836 1.00 74.81 210 ALA A N 1
ATOM 1703 C CA . ALA A 1 210 ? -2.275 12.661 -13.829 1.00 74.81 210 ALA A CA 1
ATOM 1704 C C . ALA A 1 210 ? -1.448 13.827 -14.385 1.00 74.81 210 ALA A C 1
ATOM 1706 O O . ALA A 1 210 ? -1.044 13.840 -15.546 1.00 74.81 210 ALA A O 1
ATOM 1707 N N . ASN A 1 211 ? -1.195 14.822 -13.536 1.00 69.69 211 ASN A N 1
ATOM 1708 C CA . ASN A 1 211 ? -0.445 16.006 -13.927 1.00 69.69 211 ASN A CA 1
ATOM 1709 C C . ASN A 1 211 ? 0.966 15.606 -14.393 1.00 69.69 211 ASN A C 1
ATOM 1711 O O . ASN A 1 211 ? 1.759 15.070 -13.617 1.00 69.69 211 ASN A O 1
ATOM 1715 N N . ALA A 1 212 ? 1.277 15.893 -15.659 1.00 62.69 212 ALA A N 1
ATOM 1716 C CA . ALA A 1 212 ? 2.546 15.529 -16.282 1.00 62.69 212 ALA A CA 1
ATOM 1717 C C . ALA A 1 212 ? 3.764 16.120 -15.552 1.00 62.69 212 ALA A C 1
ATOM 1719 O O . ALA A 1 212 ? 4.797 15.464 -15.482 1.00 62.69 212 ALA A O 1
ATOM 1720 N N . GLY A 1 213 ? 3.645 17.309 -14.952 1.00 64.12 213 GLY A N 1
ATOM 1721 C CA . GLY A 1 213 ? 4.703 17.897 -14.128 1.00 64.12 213 GLY A CA 1
ATOM 1722 C C . GLY A 1 213 ? 4.998 17.055 -12.886 1.00 64.12 213 GLY A C 1
ATOM 1723 O O . GLY A 1 213 ? 6.153 16.765 -12.598 1.00 64.12 213 GLY A O 1
ATOM 1724 N N . SER A 1 214 ? 3.958 16.571 -12.206 1.00 68.25 214 SER A N 1
ATOM 1725 C CA . SER A 1 214 ? 4.094 15.671 -11.054 1.00 68.25 214 SER A CA 1
ATOM 1726 C C . SER A 1 214 ? 4.736 14.339 -11.438 1.00 68.25 214 SER A C 1
ATOM 1728 O O . SER A 1 214 ? 5.573 13.822 -10.704 1.00 68.25 214 SER A O 1
ATOM 1730 N N . VAL A 1 215 ? 4.362 13.791 -12.599 1.00 69.62 215 VAL A N 1
ATOM 1731 C CA . VAL A 1 215 ? 4.968 12.570 -13.149 1.00 69.62 215 VAL A CA 1
ATOM 1732 C C . VAL A 1 215 ? 6.440 12.800 -13.467 1.00 69.62 215 VAL A C 1
ATOM 1734 O O . VAL A 1 215 ? 7.271 11.993 -13.073 1.00 69.62 215 VAL A O 1
ATOM 1737 N N . ILE A 1 216 ? 6.780 13.901 -14.138 1.00 70.69 216 ILE A N 1
ATOM 1738 C CA . ILE A 1 216 ? 8.168 14.235 -14.472 1.00 70.69 216 ILE A CA 1
ATOM 1739 C C . ILE A 1 216 ? 9.015 14.339 -13.204 1.00 70.69 216 ILE A C 1
ATOM 1741 O O . ILE A 1 216 ? 10.095 13.762 -13.176 1.00 70.69 216 ILE A O 1
ATOM 1745 N N . GLU A 1 217 ? 8.531 15.009 -12.155 1.00 71.88 217 GLU A N 1
ATOM 1746 C CA . GLU A 1 217 ? 9.247 15.057 -10.874 1.00 71.88 217 GLU A CA 1
ATOM 1747 C C . GLU A 1 217 ? 9.449 13.658 -10.283 1.00 71.88 217 GLU A C 1
ATOM 1749 O O . GLU A 1 217 ? 10.576 13.301 -9.959 1.00 71.88 217 GLU A O 1
ATOM 1754 N N . MET A 1 218 ? 8.409 12.818 -10.240 1.00 74.69 218 MET A N 1
ATOM 1755 C CA . MET A 1 218 ? 8.537 11.433 -9.760 1.00 74.69 218 MET A CA 1
ATOM 1756 C C . MET A 1 218 ? 9.560 10.615 -10.569 1.00 74.69 218 MET A C 1
ATOM 1758 O O . MET A 1 218 ? 10.287 9.807 -9.997 1.00 74.69 218 MET A O 1
ATOM 1762 N N . MET A 1 219 ? 9.648 10.847 -11.881 1.00 73.25 219 MET A N 1
ATOM 1763 C CA . MET A 1 219 ? 10.548 10.137 -12.798 1.00 73.25 219 MET A CA 1
ATOM 1764 C C . MET A 1 219 ? 11.996 10.648 -12.783 1.00 73.25 219 MET A C 1
ATOM 1766 O O . MET A 1 219 ? 12.863 9.997 -13.362 1.00 73.25 219 MET A O 1
ATOM 1770 N N . LYS A 1 220 ? 12.285 11.796 -12.156 1.00 76.00 220 LYS A N 1
ATOM 1771 C CA . LYS A 1 220 ? 13.660 12.317 -12.024 1.00 76.00 220 LYS A CA 1
ATOM 1772 C C . LYS A 1 220 ? 14.498 11.549 -11.005 1.00 76.00 220 LYS A C 1
ATOM 1774 O O . LYS A 1 220 ? 15.702 11.778 -10.925 1.00 76.00 220 LYS A O 1
ATOM 1779 N N . HIS A 1 221 ? 13.872 10.707 -10.191 1.00 70.31 221 HIS A N 1
ATOM 1780 C CA . HIS A 1 221 ? 14.551 9.999 -9.119 1.00 70.31 221 HIS A CA 1
ATOM 1781 C C . HIS A 1 221 ? 15.051 8.644 -9.592 1.00 70.31 221 HIS A C 1
ATOM 1783 O O . HIS A 1 221 ? 14.302 7.863 -10.179 1.00 70.31 221 HIS A O 1
ATOM 1789 N N . ASP A 1 222 ? 16.315 8.365 -9.288 1.00 78.94 222 ASP A N 1
ATOM 1790 C CA . ASP A 1 222 ? 16.890 7.053 -9.528 1.00 78.94 222 ASP A CA 1
ATOM 1791 C C . ASP A 1 222 ? 16.167 6.033 -8.656 1.00 78.94 222 ASP A C 1
ATOM 1793 O O . ASP A 1 222 ? 16.168 6.123 -7.424 1.00 78.94 222 ASP A O 1
ATOM 1797 N N . SER A 1 223 ? 15.531 5.060 -9.306 1.00 84.62 223 SER A N 1
ATOM 1798 C CA . SER A 1 223 ? 14.976 3.931 -8.587 1.00 84.62 223 SER A CA 1
ATOM 1799 C C . SER A 1 223 ? 16.076 2.885 -8.377 1.00 84.62 223 SER A C 1
ATOM 1801 O O . SER A 1 223 ? 16.731 2.477 -9.339 1.00 84.62 223 SER A O 1
ATOM 1803 N N . PRO A 1 224 ? 16.293 2.430 -7.136 1.00 87.69 224 PRO A N 1
ATOM 1804 C CA . PRO A 1 224 ? 17.298 1.413 -6.807 1.00 87.69 224 PRO A CA 1
ATOM 1805 C C . PRO A 1 224 ? 16.987 0.018 -7.376 1.00 87.69 224 PRO A C 1
ATOM 1807 O O . PRO A 1 224 ? 17.848 -0.860 -7.375 1.00 87.69 224 PRO A O 1
ATOM 1810 N N .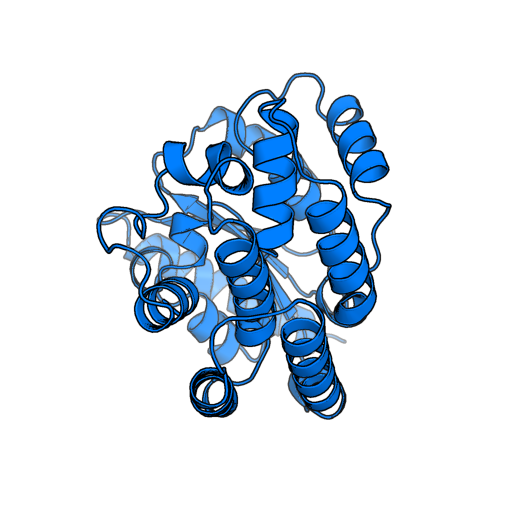 VAL A 1 225 ? 15.765 -0.192 -7.862 1.00 91.81 225 VAL A N 1
ATOM 1811 C CA . VAL A 1 225 ? 15.315 -1.398 -8.564 1.00 91.81 225 VAL A CA 1
ATOM 1812 C C . VAL A 1 225 ? 14.715 -0.993 -9.910 1.00 91.81 225 VAL A C 1
ATOM 1814 O O . VAL A 1 225 ? 14.354 0.173 -10.082 1.00 91.81 225 VAL A O 1
ATOM 1817 N N . PRO A 1 226 ? 14.580 -1.912 -10.885 1.00 93.00 226 PRO A N 1
ATOM 1818 C CA . PRO A 1 226 ? 13.883 -1.596 -12.122 1.00 93.00 226 PRO A CA 1
ATOM 1819 C C . PRO A 1 226 ? 12.516 -0.971 -11.840 1.00 93.00 226 PRO A C 1
ATOM 1821 O O . PRO A 1 226 ? 11.809 -1.370 -10.912 1.00 93.00 226 PRO A O 1
ATOM 1824 N N . PHE A 1 227 ? 12.161 0.019 -12.652 1.00 91.06 227 PHE A N 1
ATOM 1825 C CA . PHE A 1 227 ? 11.005 0.873 -12.428 1.00 91.06 227 PHE A CA 1
ATOM 1826 C C . PHE A 1 227 ? 10.094 0.871 -13.650 1.00 91.06 227 PHE A C 1
ATOM 1828 O O . PHE A 1 227 ? 10.577 0.967 -14.781 1.00 91.06 227 PHE A O 1
ATOM 1835 N N . LEU A 1 228 ? 8.784 0.785 -13.434 1.00 91.06 228 LEU A N 1
ATOM 1836 C CA . LEU A 1 228 ? 7.772 0.934 -14.474 1.00 91.06 228 LEU A CA 1
ATOM 1837 C C . LEU A 1 228 ? 6.786 2.031 -14.081 1.00 91.06 228 LEU A C 1
ATOM 1839 O O . LEU A 1 228 ? 6.145 1.962 -13.038 1.00 91.06 228 LEU A O 1
ATOM 1843 N N . HIS A 1 229 ? 6.605 3.011 -14.958 1.00 88.94 229 HIS A N 1
ATOM 1844 C CA . HIS A 1 229 ? 5.446 3.893 -14.904 1.00 88.94 229 HIS A CA 1
ATOM 1845 C C . HIS A 1 229 ? 4.352 3.336 -15.814 1.00 88.94 229 HIS A C 1
ATOM 1847 O O . HIS A 1 229 ? 4.569 3.198 -17.022 1.00 88.94 229 HIS A O 1
ATOM 1853 N N . PHE A 1 230 ? 3.208 3.029 -15.206 1.00 86.12 230 PHE A N 1
ATOM 1854 C CA . PHE A 1 230 ? 2.018 2.489 -15.845 1.00 86.12 230 PHE A CA 1
ATOM 1855 C C . PHE A 1 230 ? 0.895 3.526 -15.806 1.00 86.12 230 PHE A C 1
ATOM 1857 O O . PHE A 1 230 ? 0.500 3.999 -14.729 1.00 86.12 230 PHE A O 1
ATOM 1864 N N . GLN A 1 231 ? 0.367 3.854 -16.982 1.00 83.75 231 GLN A N 1
ATOM 1865 C CA . GLN A 1 231 ? -0.739 4.793 -17.124 1.00 83.75 231 GLN A CA 1
ATOM 1866 C C . GLN A 1 231 ? -2.059 4.043 -17.298 1.00 83.75 231 GLN A C 1
ATOM 1868 O O . GLN A 1 231 ? -2.238 3.247 -18.213 1.00 83.75 231 GLN A O 1
ATOM 1873 N N . ALA A 1 232 ? -3.017 4.314 -16.419 1.00 73.25 232 ALA A N 1
ATOM 1874 C CA . ALA A 1 232 ? -4.362 3.770 -16.514 1.00 73.25 232 ALA A CA 1
ATOM 1875 C C . ALA A 1 232 ? -5.250 4.682 -17.386 1.00 73.25 232 ALA A C 1
ATOM 1877 O O . ALA A 1 232 ? -5.809 5.660 -16.876 1.00 73.25 232 ALA A O 1
ATOM 1878 N N . GLU A 1 233 ? -5.403 4.348 -18.680 1.00 68.00 233 GLU A N 1
ATOM 1879 C CA . GLU A 1 233 ? -6.442 4.899 -19.575 1.00 68.00 233 GLU A CA 1
ATOM 1880 C C . GLU A 1 233 ? -7.382 3.829 -20.139 1.00 68.00 233 GLU A C 1
ATOM 1882 O O . GLU A 1 233 ? -7.042 2.650 -20.245 1.00 68.00 233 GLU A O 1
ATOM 1887 N N . GLY A 1 234 ? -8.572 4.283 -20.538 1.00 59.28 234 GLY A N 1
ATOM 1888 C CA . GLY A 1 234 ? -9.629 3.497 -21.163 1.00 59.28 234 GLY A CA 1
ATOM 1889 C C . GLY A 1 234 ? -9.634 3.495 -22.696 1.00 59.28 234 GLY A C 1
ATOM 1890 O O . GLY A 1 234 ? -10.717 3.388 -23.242 1.00 59.28 234 GLY A O 1
ATOM 1891 N N . ASN A 1 235 ? -8.495 3.679 -23.389 1.00 50.31 235 ASN A N 1
ATOM 1892 C CA . ASN A 1 235 ? -8.402 3.542 -24.862 1.00 50.31 235 ASN A CA 1
ATOM 1893 C C . ASN A 1 235 ? -6.991 3.155 -25.393 1.00 50.31 235 ASN A C 1
ATOM 1895 O O . ASN A 1 235 ? -6.908 2.508 -26.432 1.00 50.31 235 ASN A O 1
ATOM 1899 N N . GLY A 1 236 ? -5.885 3.478 -24.699 1.00 54.34 236 GLY A N 1
ATOM 1900 C CA . GLY A 1 236 ? -4.507 3.024 -25.020 1.00 54.34 236 GLY A CA 1
ATOM 1901 C C . GLY A 1 236 ? -4.146 1.645 -24.440 1.00 54.34 236 GLY A C 1
ATOM 1902 O O . GLY A 1 236 ? -3.024 1.404 -24.008 1.00 54.34 236 GLY A O 1
ATOM 1903 N N . GLU A 1 237 ? -5.143 0.765 -24.331 1.00 62.50 237 GLU A N 1
ATOM 1904 C CA . GLU A 1 237 ? -5.192 -0.310 -23.328 1.00 62.50 237 GLU A CA 1
ATOM 1905 C C . GLU A 1 237 ? -4.252 -1.497 -23.597 1.00 62.50 237 GLU A C 1
ATOM 1907 O O . GLU A 1 237 ? -3.847 -2.178 -22.655 1.00 62.50 237 GLU A O 1
ATOM 1912 N N . ALA A 1 238 ? -3.912 -1.764 -24.861 1.00 71.12 238 ALA A N 1
ATOM 1913 C CA . ALA A 1 238 ? -3.062 -2.895 -25.238 1.00 71.12 238 ALA A CA 1
ATOM 1914 C C . ALA A 1 238 ? -1.573 -2.606 -24.993 1.00 71.12 238 ALA A C 1
ATOM 1916 O O . ALA A 1 238 ? -0.865 -3.466 -24.469 1.00 71.12 238 ALA A O 1
ATOM 1917 N N . ASP A 1 239 ? -1.129 -1.387 -25.299 1.00 81.38 239 ASP A N 1
ATOM 1918 C CA . ASP A 1 239 ? 0.279 -0.994 -25.219 1.00 81.38 239 ASP A CA 1
ATOM 1919 C C . ASP A 1 239 ? 0.774 -1.010 -23.767 1.00 81.38 239 ASP A C 1
ATOM 1921 O O . ASP A 1 239 ? 1.859 -1.509 -23.479 1.00 81.38 239 ASP A O 1
ATOM 1925 N N . GLU A 1 240 ? -0.034 -0.530 -22.816 1.00 84.38 240 GLU A N 1
ATOM 1926 C CA . GLU A 1 240 ? 0.328 -0.546 -21.391 1.00 84.38 240 GLU A CA 1
ATOM 1927 C C . GLU A 1 240 ? 0.383 -1.972 -20.826 1.00 84.38 240 GLU A C 1
ATOM 1929 O O . GLU A 1 240 ? 1.265 -2.296 -20.023 1.00 84.38 240 GLU A O 1
ATOM 1934 N N . VAL A 1 241 ? -0.517 -2.855 -21.274 1.00 87.06 241 VAL A N 1
ATOM 1935 C CA . VAL A 1 241 ? -0.473 -4.281 -20.922 1.00 87.06 241 VAL A CA 1
ATOM 1936 C C . VAL A 1 241 ? 0.781 -4.930 -21.502 1.00 87.06 241 VAL A C 1
ATOM 1938 O O . VAL A 1 241 ? 1.495 -5.612 -20.771 1.00 87.06 241 VAL A O 1
ATOM 1941 N N . GLU A 1 242 ? 1.102 -4.686 -22.772 1.00 89.50 242 GLU A N 1
ATOM 1942 C CA . GLU A 1 242 ? 2.317 -5.209 -23.400 1.00 89.50 242 GLU A CA 1
ATOM 1943 C C . GLU A 1 242 ? 3.581 -4.703 -22.690 1.00 89.50 242 GLU A C 1
ATOM 1945 O O . GLU A 1 242 ? 4.448 -5.502 -22.332 1.00 89.50 242 GLU A O 1
ATOM 1950 N N . ARG A 1 243 ? 3.662 -3.400 -22.390 1.00 90.88 243 ARG A N 1
ATOM 1951 C CA . ARG A 1 243 ? 4.772 -2.800 -21.631 1.00 90.88 243 ARG A CA 1
ATOM 1952 C C . ARG A 1 243 ? 4.946 -3.457 -20.265 1.00 90.88 243 ARG A C 1
ATOM 1954 O O . ARG A 1 243 ? 6.078 -3.774 -19.891 1.00 90.88 243 ARG A O 1
ATOM 1961 N N . ARG A 1 244 ? 3.848 -3.694 -19.536 1.00 92.12 244 ARG A N 1
ATOM 1962 C CA . ARG A 1 244 ? 3.862 -4.424 -18.260 1.00 92.12 244 ARG A CA 1
ATOM 1963 C C . ARG A 1 244 ? 4.420 -5.833 -18.437 1.00 92.12 244 ARG A C 1
ATOM 1965 O O . ARG A 1 244 ? 5.314 -6.219 -17.688 1.00 92.12 244 ARG A O 1
ATOM 1972 N N . GLU A 1 245 ? 3.915 -6.595 -19.406 1.00 94.38 245 GLU A N 1
ATOM 1973 C CA . GLU A 1 245 ? 4.368 -7.971 -19.637 1.00 94.38 245 GLU A CA 1
ATOM 1974 C C . GLU A 1 245 ? 5.847 -8.018 -20.039 1.00 94.38 245 GL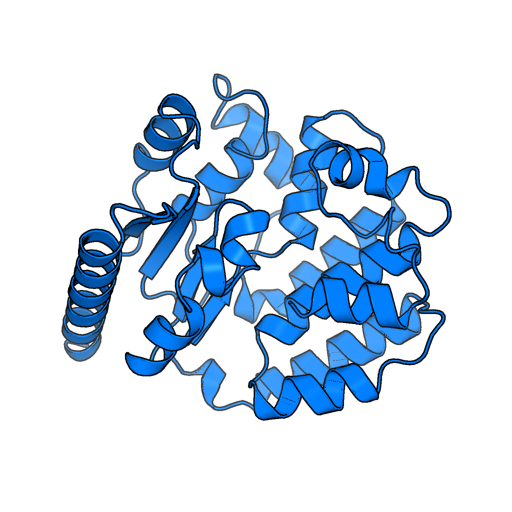U A C 1
ATOM 1976 O O . GLU A 1 245 ? 6.594 -8.848 -19.526 1.00 94.38 245 GLU A O 1
ATOM 1981 N N . ILE A 1 246 ? 6.307 -7.120 -20.915 1.00 94.12 246 ILE A N 1
ATOM 1982 C CA . ILE A 1 246 ? 7.725 -7.018 -21.289 1.00 94.12 246 ILE A CA 1
ATOM 1983 C C . ILE A 1 246 ? 8.575 -6.749 -20.047 1.00 94.12 246 ILE A C 1
ATOM 1985 O O . ILE A 1 246 ? 9.579 -7.428 -19.831 1.00 94.12 246 ILE A O 1
ATOM 1989 N N . TRP A 1 247 ? 8.173 -5.788 -19.217 1.00 95.62 247 TRP A N 1
ATOM 1990 C CA . TRP A 1 247 ? 8.915 -5.425 -18.014 1.00 95.62 247 TRP A CA 1
ATOM 1991 C C . TRP A 1 247 ? 8.971 -6.569 -16.993 1.00 95.62 247 TRP A C 1
ATOM 1993 O O . TRP A 1 247 ? 10.048 -6.863 -16.476 1.00 95.62 247 TRP A O 1
ATOM 2003 N N . LEU A 1 248 ? 7.857 -7.269 -16.756 1.00 95.69 248 LEU A N 1
ATOM 2004 C CA . LEU A 1 248 ? 7.819 -8.429 -15.858 1.00 95.69 248 LEU A CA 1
ATOM 2005 C C . LEU A 1 248 ? 8.708 -9.572 -16.374 1.00 95.69 248 LEU A C 1
ATOM 2007 O O . LEU A 1 248 ? 9.541 -10.078 -15.627 1.00 95.69 248 LEU A O 1
ATOM 2011 N N . ASN A 1 249 ? 8.652 -9.889 -17.672 1.00 94.88 249 ASN A N 1
ATOM 2012 C CA . ASN A 1 249 ? 9.545 -10.880 -18.288 1.00 94.88 249 ASN A CA 1
ATOM 2013 C C . ASN A 1 249 ? 11.034 -10.497 -18.155 1.00 94.88 249 ASN A C 1
ATOM 2015 O O . ASN A 1 249 ? 11.909 -11.360 -18.043 1.00 94.88 249 ASN A O 1
ATOM 2019 N N . LEU A 1 250 ? 11.356 -9.200 -18.225 1.00 93.75 250 LEU A N 1
ATOM 2020 C CA . LEU A 1 250 ? 12.721 -8.712 -18.015 1.00 93.75 250 LEU A CA 1
ATOM 2021 C C . LEU A 1 250 ? 13.150 -8.866 -16.553 1.00 93.75 250 LEU A C 1
ATOM 2023 O O . LEU A 1 250 ? 14.286 -9.280 -16.309 1.00 93.75 250 LEU A O 1
ATOM 2027 N N . LEU A 1 251 ? 12.254 -8.595 -15.598 1.00 93.75 251 LEU A N 1
ATOM 2028 C CA . LEU A 1 251 ? 12.511 -8.836 -14.179 1.00 93.75 251 LEU A CA 1
ATOM 2029 C C . LEU A 1 251 ? 12.793 -10.307 -13.885 1.00 93.75 251 LEU A C 1
ATOM 2031 O O . LEU A 1 251 ? 13.771 -10.601 -13.197 1.00 93.75 251 LEU A O 1
ATOM 2035 N N . GLU A 1 252 ? 11.979 -11.224 -14.411 1.00 90.12 252 GLU A N 1
ATOM 2036 C CA . GLU A 1 252 ? 12.177 -12.669 -14.243 1.00 90.12 252 GLU A CA 1
ATOM 2037 C C . GLU A 1 252 ? 13.579 -13.079 -14.707 1.00 90.12 252 GLU A C 1
ATOM 2039 O O . GLU A 1 252 ? 14.356 -13.666 -13.954 1.00 90.12 252 GLU A O 1
ATOM 2044 N N . LYS A 1 253 ? 13.956 -12.675 -15.928 1.00 87.56 253 LYS A N 1
ATOM 2045 C CA . LYS A 1 253 ? 15.277 -12.972 -16.506 1.00 87.56 253 LYS A CA 1
ATOM 2046 C C . LYS A 1 253 ? 16.430 -12.359 -15.717 1.00 87.56 253 LYS A C 1
ATOM 2048 O O . LYS A 1 253 ? 17.513 -12.943 -15.693 1.00 87.56 253 LYS A O 1
ATOM 2053 N N . GLY A 1 254 ? 16.230 -11.182 -15.126 1.00 80.12 254 GLY A N 1
ATOM 2054 C CA . GLY A 1 254 ? 17.205 -10.545 -14.242 1.00 80.12 254 GLY A CA 1
ATOM 2055 C C . GLY A 1 254 ? 17.358 -11.296 -12.920 1.00 80.12 254 GLY A C 1
ATOM 2056 O O . GLY A 1 254 ? 18.473 -11.472 -12.442 1.00 80.12 254 GLY A O 1
ATOM 2057 N N . CYS A 1 255 ? 16.253 -11.804 -12.371 1.00 67.62 255 CYS A N 1
ATOM 2058 C CA . CYS A 1 255 ? 16.225 -12.520 -11.098 1.00 67.62 255 CYS A CA 1
ATOM 2059 C C . CYS A 1 255 ? 16.711 -13.973 -11.183 1.00 67.62 255 CYS A C 1
ATOM 2061 O O . CYS A 1 255 ? 17.167 -14.487 -10.169 1.00 67.62 255 CYS A O 1
ATOM 2063 N N . CYS A 1 256 ? 16.634 -14.622 -12.350 1.00 55.88 256 CYS A N 1
ATOM 2064 C CA . CYS A 1 256 ? 17.138 -15.984 -12.582 1.00 55.88 256 CYS A CA 1
ATOM 2065 C C . CYS A 1 256 ? 18.663 -16.073 -12.794 1.00 55.88 256 CYS A C 1
ATOM 2067 O O . CYS A 1 256 ? 19.168 -17.158 -13.080 1.00 55.88 256 CYS A O 1
ATOM 2069 N N . LYS A 1 257 ? 19.391 -14.950 -12.738 1.00 49.91 257 LYS A N 1
ATOM 2070 C CA . LYS A 1 257 ? 20.853 -14.898 -12.930 1.00 49.91 257 LYS A CA 1
ATOM 2071 C C . LYS A 1 257 ? 21.657 -14.835 -11.624 1.00 49.91 257 LYS A C 1
ATOM 2073 O O . LYS A 1 257 ? 22.879 -14.716 -11.695 1.00 49.91 257 LYS A O 1
ATOM 2078 N N . GLU A 1 258 ? 20.987 -14.917 -10.478 1.00 42.38 258 GLU A N 1
ATOM 2079 C CA . GLU A 1 258 ? 21.585 -15.082 -9.142 1.00 42.38 258 GLU A CA 1
ATOM 2080 C C . GLU A 1 258 ? 21.482 -16.542 -8.693 1.00 42.38 258 GLU A C 1
ATOM 2082 O O . GLU A 1 258 ? 22.459 -17.030 -8.083 1.00 42.38 258 GLU A O 1
#